Protein AF-A0A947FPE0-F1 (afdb_monomer_lite)

Secondary structure (DSSP, 8-state):
--HHHHHHTSTTHHHHHHHHHHHHHHHHHHHHHHHHHHHH-GGGHHHHHHHHHHHHHHHHHHHHT---HHHHHHHHHHHHHHHIIIIIIHHHHHHHHHTTPPPEE-TTSSEEE-HHHHHHHTTHHHHHHHHHHHHH-TT---HHHHHHHHHTT---SPPPTT----HHHHHHHHHHHHHHHHHHHHHHHH-TTTT-TT-HHHHHHHHHHHHHHHHHHHHHH-

Structure (mmCIF, N/CA/C/O backbone):
data_AF-A0A947FPE0-F1
#
_entry.id   AF-A0A947FPE0-F1
#
loop_
_atom_site.group_PDB
_atom_site.id
_atom_site.type_symbol
_atom_site.label_atom_id
_atom_site.label_alt_id
_atom_site.label_comp_id
_atom_site.label_asym_id
_atom_site.label_entity_id
_atom_site.label_seq_id
_atom_site.pdbx_PDB_ins_code
_atom_site.Cartn_x
_atom_site.Cartn_y
_atom_site.Cartn_z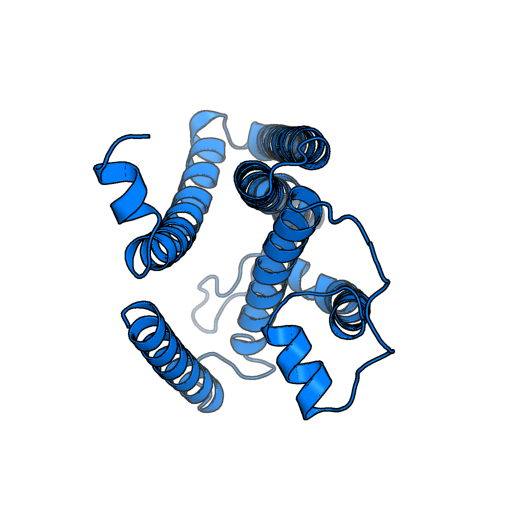
_atom_site.occupancy
_atom_site.B_iso_or_equiv
_atom_site.auth_seq_id
_atom_site.auth_comp_id
_atom_site.auth_asym_id
_atom_site.auth_atom_id
_atom_site.pdbx_PDB_model_num
ATOM 1 N N . MET A 1 1 ? -23.480 21.137 11.616 1.00 56.66 1 MET A N 1
ATOM 2 C CA . MET A 1 1 ? -23.167 20.278 10.450 1.00 56.66 1 MET A CA 1
ATOM 3 C C . MET A 1 1 ? -24.312 20.396 9.447 1.00 56.66 1 MET A C 1
ATOM 5 O O . MET A 1 1 ? -25.440 20.098 9.825 1.00 56.66 1 MET A O 1
ATOM 9 N N . SER A 1 2 ? -24.051 20.929 8.247 1.00 73.94 2 SER A N 1
ATOM 10 C CA . SER A 1 2 ? -25.058 21.188 7.196 1.00 73.94 2 SER A CA 1
ATOM 11 C C . SER A 1 2 ? -25.845 19.918 6.824 1.00 73.94 2 SER A C 1
ATOM 13 O O . SER A 1 2 ? -25.291 18.819 6.878 1.00 73.94 2 SER A O 1
ATOM 15 N N . SER A 1 3 ? -27.123 20.062 6.442 1.00 77.19 3 SER A N 1
ATOM 16 C CA . SER A 1 3 ? -28.005 18.966 5.987 1.00 77.19 3 SER A CA 1
ATOM 17 C C . SER A 1 3 ? -27.342 18.089 4.910 1.00 77.19 3 SER A C 1
ATOM 19 O O . SER A 1 3 ? -27.428 16.865 4.952 1.00 77.19 3 SER A O 1
ATOM 21 N N . ILE A 1 4 ? -26.555 18.713 4.030 1.00 75.06 4 ILE A N 1
ATOM 22 C CA . ILE A 1 4 ? -25.818 18.060 2.939 1.00 75.06 4 ILE A CA 1
ATOM 23 C C . ILE A 1 4 ? -24.760 17.084 3.473 1.00 75.06 4 ILE A C 1
ATOM 25 O O . ILE A 1 4 ? -24.650 15.959 2.992 1.00 75.06 4 ILE A O 1
ATOM 29 N N . VAL A 1 5 ? -24.020 17.474 4.516 1.00 75.62 5 VAL A N 1
ATOM 30 C CA . VAL A 1 5 ? -22.964 16.638 5.114 1.00 75.62 5 VAL A CA 1
ATOM 31 C C . VAL A 1 5 ? -23.561 15.384 5.754 1.00 75.62 5 VAL A C 1
ATOM 33 O O . VAL A 1 5 ? -22.979 14.308 5.667 1.00 75.62 5 VAL A O 1
ATOM 36 N N . LYS A 1 6 ? -24.754 15.490 6.356 1.00 76.81 6 LYS A N 1
ATOM 37 C CA . LYS A 1 6 ? -25.451 14.326 6.927 1.00 76.81 6 LYS A CA 1
ATOM 38 C C . LYS A 1 6 ? -25.923 13.343 5.856 1.00 76.81 6 LYS A C 1
ATOM 40 O O . LYS A 1 6 ? -25.920 12.146 6.121 1.00 76.81 6 LYS A O 1
ATOM 45 N N . THR A 1 7 ? -26.325 13.829 4.684 1.00 75.62 7 THR A N 1
ATOM 46 C CA . THR A 1 7 ? -26.727 12.973 3.558 1.00 75.62 7 THR A CA 1
ATOM 47 C C . THR A 1 7 ? -25.521 12.274 2.934 1.00 75.62 7 THR A C 1
ATOM 49 O O . THR A 1 7 ? -25.571 11.068 2.716 1.00 75.62 7 THR A O 1
ATOM 52 N N . LEU A 1 8 ? -24.412 12.993 2.729 1.00 76.81 8 LEU A N 1
ATOM 53 C CA . LEU A 1 8 ? -23.173 12.426 2.177 1.00 76.81 8 LEU A CA 1
ATOM 54 C C . LEU A 1 8 ? -22.497 11.416 3.118 1.00 76.81 8 LEU A C 1
ATOM 56 O O . LEU A 1 8 ? -21.861 10.475 2.657 1.00 76.81 8 LEU A O 1
ATOM 60 N N . ALA A 1 9 ? -22.658 11.578 4.433 1.00 74.81 9 ALA A N 1
ATOM 61 C CA . ALA A 1 9 ? -22.110 10.659 5.431 1.00 74.81 9 ALA A CA 1
ATOM 62 C C . ALA A 1 9 ? -22.916 9.353 5.598 1.00 74.81 9 ALA A C 1
ATOM 64 O O . ALA A 1 9 ? -22.546 8.512 6.417 1.00 74.81 9 ALA A O 1
ATOM 65 N N . ARG A 1 10 ? -24.026 9.173 4.869 1.00 76.75 10 ARG A N 1
ATOM 66 C CA . ARG A 1 10 ? -24.857 7.961 4.930 1.00 76.75 10 ARG A CA 1
ATOM 67 C C . ARG A 1 10 ? -24.595 7.040 3.733 1.00 76.75 10 ARG A C 1
ATOM 69 O O . ARG A 1 10 ? -24.206 7.519 2.666 1.00 76.75 10 ARG A O 1
ATOM 76 N N . PRO A 1 11 ? -24.828 5.723 3.880 1.00 74.69 11 PRO A N 1
ATOM 77 C CA . PRO A 1 11 ? -24.907 4.825 2.735 1.00 74.69 11 PRO A CA 1
ATOM 78 C C . PRO A 1 11 ? -25.961 5.325 1.729 1.00 74.69 11 PRO A C 1
ATOM 80 O O . PRO A 1 11 ? -26.995 5.846 2.159 1.00 74.69 11 PRO A O 1
ATOM 83 N N . PRO A 1 12 ? -25.710 5.211 0.413 1.00 78.69 12 PRO A N 1
ATOM 84 C CA . PRO A 1 12 ? -24.540 4.579 -0.211 1.00 78.69 12 PRO A CA 1
ATOM 85 C C . PRO A 1 12 ? -23.355 5.537 -0.457 1.00 78.69 12 PRO A C 1
ATOM 87 O O . PRO A 1 12 ? -22.263 5.094 -0.814 1.00 78.69 12 PRO A O 1
ATOM 90 N N . PHE A 1 13 ? -23.540 6.848 -0.259 1.00 81.38 13 PHE A N 1
ATOM 91 C CA . PHE A 1 13 ? -22.591 7.888 -0.682 1.00 81.38 13 PHE A CA 1
ATOM 92 C C . PHE A 1 13 ? -21.214 7.763 -0.037 1.00 81.38 13 PHE A C 1
ATOM 94 O O . PHE A 1 13 ? -20.211 7.875 -0.735 1.00 81.38 13 PHE A O 1
ATOM 101 N N . ILE A 1 14 ? -21.151 7.473 1.265 1.00 79.56 14 ILE A N 1
ATOM 102 C CA . ILE A 1 14 ? -19.872 7.333 1.975 1.00 79.56 14 ILE A CA 1
ATOM 103 C C . ILE A 1 14 ? -19.025 6.170 1.429 1.00 79.56 14 ILE A C 1
ATOM 105 O O . ILE A 1 14 ? -17.806 6.278 1.324 1.00 79.56 14 ILE A O 1
ATOM 109 N N . GLY A 1 15 ? -19.678 5.076 1.028 1.00 79.00 15 GLY A N 1
ATOM 110 C CA . GLY A 1 15 ? -19.023 3.910 0.445 1.00 79.00 15 GLY A CA 1
ATOM 111 C C . GLY A 1 15 ? -18.550 4.166 -0.982 1.00 79.00 15 GLY A C 1
ATOM 112 O O . GLY A 1 15 ? -17.404 3.870 -1.317 1.00 79.00 15 GLY A O 1
ATOM 113 N N . LEU A 1 16 ? -19.416 4.754 -1.812 1.00 83.19 16 LEU A N 1
ATOM 114 C CA . LEU A 1 16 ? -19.068 5.142 -3.182 1.00 83.19 16 LEU A CA 1
ATOM 115 C C . LEU A 1 16 ? -17.933 6.170 -3.212 1.00 83.19 16 LEU A C 1
ATOM 117 O O . LEU A 1 16 ? -17.063 6.100 -4.075 1.00 83.19 16 LEU A O 1
ATOM 121 N N . PHE A 1 17 ? -17.915 7.096 -2.254 1.00 84.06 17 PHE A N 1
ATOM 122 C CA . PHE A 1 17 ? -16.849 8.078 -2.106 1.00 84.06 17 PHE A CA 1
ATOM 123 C C . PHE A 1 17 ? -15.505 7.419 -1.784 1.00 84.06 17 PHE A C 1
ATOM 125 O O . PHE A 1 17 ? -14.510 7.725 -2.437 1.00 84.06 17 PHE A O 1
ATOM 132 N N . ALA A 1 18 ? -15.478 6.476 -0.835 1.00 81.25 18 ALA A N 1
ATOM 133 C CA . ALA A 1 18 ? -14.270 5.714 -0.524 1.00 81.25 18 ALA A CA 1
ATOM 134 C C . ALA A 1 18 ? -13.776 4.909 -1.739 1.00 81.25 18 ALA A C 1
ATOM 136 O O . ALA A 1 18 ? -12.591 4.956 -2.060 1.00 81.25 18 ALA A O 1
ATOM 137 N N . PHE A 1 19 ? -14.687 4.237 -2.454 1.00 83.12 19 PHE A N 1
ATOM 138 C CA . PHE A 1 19 ? -14.368 3.520 -3.692 1.00 83.12 19 PHE A CA 1
ATOM 139 C C . PHE A 1 19 ? -13.740 4.453 -4.734 1.00 83.12 19 PHE A C 1
ATOM 141 O O . PHE A 1 19 ? -12.652 4.178 -5.230 1.00 83.12 19 PHE A O 1
ATOM 148 N N . PHE A 1 20 ? -14.380 5.589 -5.018 1.00 86.25 20 PHE A N 1
ATOM 149 C CA . PHE A 1 20 ? -13.885 6.559 -5.993 1.00 86.25 20 PHE A CA 1
ATOM 150 C C . PHE A 1 20 ? -12.512 7.126 -5.613 1.00 86.25 20 PHE A C 1
ATOM 152 O O . PHE A 1 20 ? -11.649 7.277 -6.475 1.00 86.25 20 PHE A O 1
ATOM 159 N N . ILE A 1 21 ? -12.285 7.400 -4.326 1.00 86.50 21 ILE A N 1
ATOM 160 C CA . ILE A 1 21 ? -10.999 7.910 -3.846 1.00 86.50 21 ILE A CA 1
ATOM 161 C C . ILE A 1 21 ? -9.865 6.925 -4.085 1.00 86.50 21 ILE A C 1
ATOM 163 O O . ILE A 1 21 ? -8.790 7.363 -4.477 1.00 86.50 21 ILE A O 1
ATOM 167 N N . VAL A 1 22 ? -10.085 5.622 -3.910 1.00 84.19 22 VAL A N 1
ATOM 168 C CA . VAL A 1 22 ? -9.040 4.623 -4.176 1.00 84.19 22 VAL A CA 1
ATOM 169 C C . VAL A 1 22 ? -8.609 4.661 -5.647 1.00 84.19 22 VAL A C 1
ATOM 171 O O . VAL A 1 22 ? -7.413 4.744 -5.923 1.00 84.19 22 VAL A O 1
ATOM 174 N N . PHE A 1 23 ? -9.557 4.705 -6.590 1.00 84.12 23 PHE A N 1
ATOM 175 C CA . PHE A 1 23 ? -9.236 4.835 -8.021 1.00 84.12 23 PHE A CA 1
ATOM 176 C C . PHE A 1 23 ? -8.535 6.154 -8.345 1.00 84.12 23 PHE A C 1
ATOM 178 O O . PHE A 1 23 ? -7.569 6.178 -9.110 1.00 84.12 23 PHE A O 1
ATOM 185 N N . LEU A 1 24 ? -9.004 7.253 -7.752 1.00 87.00 24 LEU A N 1
ATOM 186 C CA . LEU A 1 24 ? -8.416 8.570 -7.958 1.00 87.00 24 LEU A CA 1
ATOM 187 C C . LEU A 1 24 ? -6.977 8.620 -7.435 1.00 87.00 24 LEU A C 1
ATOM 189 O O . LEU A 1 24 ? -6.099 9.113 -8.132 1.00 87.00 24 LEU A O 1
ATOM 193 N N . VAL A 1 25 ? -6.712 8.066 -6.253 1.00 85.50 25 VAL A N 1
ATOM 194 C CA . VAL A 1 25 ? -5.366 8.010 -5.668 1.00 85.50 25 VAL A CA 1
ATOM 195 C C . VAL A 1 25 ? -4.432 7.136 -6.499 1.00 85.50 25 VAL A C 1
ATOM 197 O O . VAL A 1 25 ? -3.284 7.520 -6.698 1.00 85.50 25 VAL A O 1
ATOM 200 N N . GLN A 1 26 ? -4.915 6.024 -7.056 1.00 82.12 26 GLN A N 1
ATOM 201 C CA . GLN A 1 26 ? -4.114 5.191 -7.956 1.00 82.12 26 GLN A CA 1
ATOM 202 C C . GLN A 1 26 ? -3.702 5.954 -9.230 1.00 82.12 26 GLN A C 1
ATOM 204 O O . GLN A 1 26 ? -2.535 5.927 -9.618 1.00 82.12 26 GLN A O 1
ATOM 209 N N . ALA A 1 27 ? -4.625 6.701 -9.847 1.00 80.19 27 ALA A N 1
ATOM 210 C CA . ALA A 1 27 ? -4.307 7.553 -10.998 1.00 80.19 27 ALA A CA 1
ATOM 211 C C . ALA A 1 27 ? -3.367 8.719 -10.625 1.00 80.19 27 ALA A C 1
ATOM 213 O O . ALA A 1 27 ? -2.450 9.070 -11.377 1.00 80.19 27 ALA A O 1
ATOM 214 N N . LEU A 1 28 ? -3.565 9.307 -9.441 1.00 81.00 28 LEU A N 1
ATOM 215 C CA . LEU A 1 28 ? -2.683 10.346 -8.919 1.00 81.00 28 LEU A CA 1
ATOM 216 C C . LEU A 1 28 ? -1.275 9.818 -8.639 1.00 81.00 28 LEU A C 1
ATOM 218 O O . LEU A 1 28 ? -0.332 10.555 -8.897 1.00 81.00 28 LEU A O 1
ATOM 222 N N . GLY A 1 29 ? -1.107 8.574 -8.182 1.00 74.31 29 GLY A N 1
ATOM 223 C CA . GLY A 1 29 ? 0.208 7.976 -7.923 1.00 74.31 29 GLY A CA 1
ATOM 224 C C . GLY A 1 29 ? 1.126 8.038 -9.146 1.00 74.31 29 GLY A C 1
ATOM 225 O O . GLY A 1 29 ? 2.224 8.587 -9.071 1.00 74.31 29 GLY A O 1
ATOM 226 N N . HIS A 1 30 ? 0.632 7.607 -10.311 1.00 73.31 30 HIS A N 1
ATOM 227 C CA . HIS A 1 30 ? 1.372 7.732 -11.574 1.00 73.31 30 HIS A CA 1
ATOM 228 C C . HIS A 1 30 ? 1.652 9.189 -11.956 1.00 73.31 30 HIS A C 1
ATOM 230 O O . HIS A 1 30 ? 2.737 9.514 -12.433 1.00 73.31 30 HIS A O 1
ATOM 236 N N . THR A 1 31 ? 0.685 10.079 -11.726 1.00 78.50 31 THR A N 1
ATOM 237 C CA . THR A 1 31 ? 0.847 11.508 -12.024 1.00 78.50 31 THR A CA 1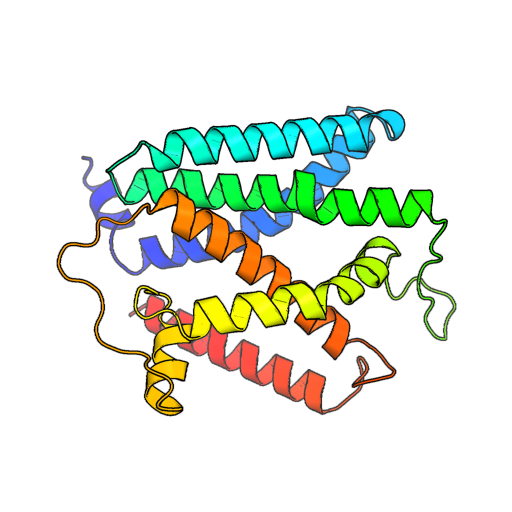
ATOM 238 C C . THR A 1 31 ? 1.926 12.143 -11.146 1.00 78.50 31 THR A C 1
ATOM 240 O O . THR A 1 31 ? 2.727 12.935 -11.636 1.00 78.50 31 THR A O 1
ATOM 243 N N . VAL A 1 32 ? 1.977 11.778 -9.862 1.00 74.31 32 VAL A N 1
ATOM 244 C CA . VAL A 1 32 ? 2.994 12.237 -8.909 1.00 74.31 32 VAL A CA 1
ATOM 245 C C . VAL A 1 32 ? 4.377 11.754 -9.332 1.00 74.31 32 VAL A C 1
ATOM 247 O O . VAL A 1 32 ? 5.300 12.562 -9.326 1.00 74.31 32 VAL A O 1
ATOM 250 N N . MET A 1 33 ? 4.518 10.504 -9.787 1.00 72.44 33 MET A N 1
ATOM 251 C CA . MET A 1 33 ? 5.799 10.011 -10.310 1.00 72.44 33 MET A CA 1
ATOM 252 C C . MET A 1 33 ? 6.271 10.809 -11.530 1.00 72.44 33 MET A C 1
ATOM 254 O O . MET A 1 33 ? 7.394 11.308 -11.539 1.00 72.44 33 MET A O 1
ATOM 258 N N . ILE A 1 34 ? 5.390 11.038 -12.510 1.00 74.19 34 ILE A N 1
ATOM 259 C CA . ILE A 1 34 ? 5.726 11.841 -13.699 1.00 74.19 34 ILE A CA 1
ATOM 260 C C . ILE A 1 34 ? 6.096 13.278 -13.307 1.00 74.19 34 ILE A C 1
ATOM 262 O O . ILE A 1 34 ? 7.008 13.871 -13.886 1.00 74.19 34 ILE A O 1
ATOM 266 N N . LEU A 1 35 ? 5.389 13.860 -12.335 1.00 76.94 35 LEU A N 1
ATOM 267 C CA . LEU A 1 35 ? 5.680 15.203 -11.840 1.00 76.94 35 LEU A CA 1
ATOM 268 C C . LEU A 1 35 ? 7.034 15.257 -11.123 1.00 76.94 35 LEU A C 1
ATOM 270 O O . LEU A 1 35 ? 7.740 16.253 -11.252 1.00 76.94 35 LEU A O 1
ATOM 274 N N . MET A 1 36 ? 7.411 14.203 -10.398 1.00 71.31 36 MET A N 1
ATOM 275 C CA . MET A 1 36 ? 8.721 14.103 -9.756 1.00 71.31 36 MET A CA 1
ATOM 276 C C . MET A 1 36 ? 9.844 14.039 -10.794 1.00 71.31 36 MET A C 1
ATOM 278 O O . MET A 1 36 ? 10.775 14.839 -10.725 1.00 71.31 36 MET A O 1
ATOM 282 N N . GLU A 1 37 ? 9.715 13.160 -11.789 1.00 70.12 37 GLU A N 1
ATOM 283 C CA . GLU A 1 37 ? 10.706 12.979 -12.859 1.00 70.12 37 GLU A CA 1
ATOM 284 C C . GLU A 1 37 ? 10.865 14.237 -13.723 1.00 70.12 37 GLU A C 1
ATOM 286 O O . GLU A 1 37 ? 11.979 14.713 -13.941 1.00 70.12 37 GLU A O 1
ATOM 291 N N . LYS A 1 38 ? 9.753 14.824 -14.186 1.00 72.94 38 LYS A N 1
ATOM 292 C CA . LYS A 1 38 ? 9.783 15.977 -15.106 1.00 72.94 38 LYS A CA 1
ATOM 293 C C . LYS A 1 38 ? 9.916 17.326 -14.410 1.00 72.94 38 LYS A C 1
ATOM 295 O O . LYS A 1 38 ? 10.419 18.268 -15.014 1.00 72.94 38 LYS A O 1
ATOM 300 N N . GLY A 1 39 ? 9.399 17.449 -13.190 1.00 70.31 39 GLY A N 1
ATOM 301 C CA . GLY A 1 39 ? 9.349 18.715 -12.461 1.00 70.31 39 GLY A CA 1
ATOM 302 C C . GLY A 1 39 ? 10.640 19.022 -11.713 1.00 70.31 39 GLY A C 1
ATOM 303 O O . GLY A 1 39 ? 11.096 20.162 -11.745 1.00 70.31 39 GLY A O 1
ATOM 304 N N . PHE A 1 40 ? 11.233 18.016 -11.065 1.00 67.00 40 PHE A N 1
ATOM 305 C CA . PHE A 1 40 ? 12.467 18.186 -10.294 1.00 67.00 40 PHE A CA 1
ATOM 306 C C . PHE A 1 40 ? 13.709 17.690 -11.041 1.00 67.00 40 PHE A C 1
ATOM 308 O O . PHE A 1 40 ? 14.804 18.109 -10.691 1.00 67.00 40 PHE A O 1
ATOM 315 N N . GLY A 1 41 ? 13.545 16.883 -12.095 1.00 67.31 41 GLY A N 1
ATOM 316 C CA . GLY A 1 41 ? 14.631 16.294 -12.877 1.00 67.31 41 GLY A CA 1
ATOM 317 C C . GLY A 1 41 ? 14.990 14.888 -12.395 1.00 67.31 41 GLY A C 1
ATOM 318 O O . GLY A 1 41 ? 14.865 14.578 -11.209 1.00 67.31 41 GLY A O 1
ATOM 319 N N . GLU A 1 42 ? 15.458 14.040 -13.314 1.00 69.75 42 GLU A N 1
ATOM 320 C CA . GLU A 1 42 ? 15.761 12.621 -13.052 1.00 69.75 42 GLU A CA 1
ATOM 321 C C . GLU A 1 42 ? 16.759 12.422 -11.895 1.00 69.75 42 GLU A C 1
ATOM 323 O O . GLU A 1 42 ? 16.618 11.499 -11.096 1.00 69.75 42 GLU A O 1
ATOM 328 N N . GLU A 1 43 ? 17.702 13.352 -11.718 1.00 73.31 43 GLU A N 1
ATOM 329 C CA . GLU A 1 43 ? 18.690 13.342 -10.628 1.00 73.31 43 GLU A CA 1
ATOM 330 C C . GLU A 1 43 ? 18.056 13.482 -9.225 1.00 73.31 43 GLU A C 1
ATOM 332 O O . GLU A 1 43 ? 18.590 13.003 -8.219 1.00 73.31 43 GLU A O 1
ATOM 337 N N . TYR A 1 44 ? 16.877 14.100 -9.133 1.00 79.38 44 TYR A N 1
ATOM 338 C CA . TYR A 1 44 ? 16.207 14.397 -7.864 1.00 79.38 44 TYR A CA 1
ATOM 339 C C . TYR A 1 44 ? 15.060 13.445 -7.534 1.00 79.38 44 TYR A C 1
ATOM 341 O O . TYR A 1 44 ? 14.382 13.636 -6.518 1.00 79.38 44 TYR A O 1
ATOM 349 N N . VAL A 1 45 ? 14.850 12.396 -8.328 1.00 83.00 45 VAL A N 1
ATOM 350 C CA . VAL A 1 45 ? 13.760 11.435 -8.113 1.00 83.00 45 VAL A CA 1
ATOM 351 C C . VAL A 1 45 ? 13.881 10.759 -6.742 1.00 83.00 45 VAL A C 1
ATOM 353 O O . VAL A 1 45 ? 12.919 10.761 -5.974 1.00 83.00 45 VAL A O 1
ATOM 356 N N . PHE A 1 46 ? 15.077 10.304 -6.349 1.00 86.81 46 PHE A N 1
ATOM 357 C CA .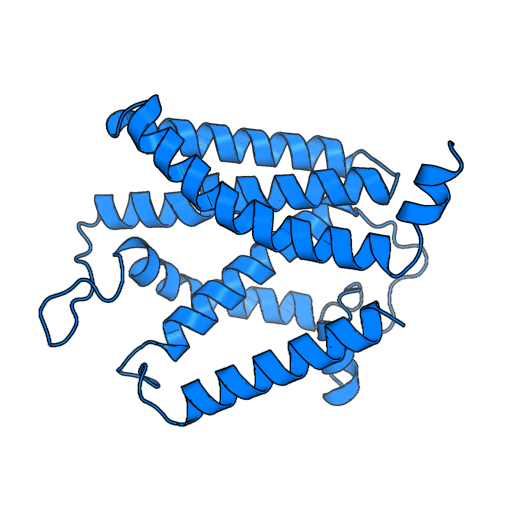 PHE A 1 46 ? 15.299 9.681 -5.033 1.00 86.81 46 PHE A CA 1
ATOM 358 C C . PHE A 1 46 ? 15.219 10.668 -3.860 1.00 86.81 46 PHE A C 1
ATOM 360 O O . PHE A 1 46 ? 14.737 10.319 -2.779 1.00 86.81 46 PHE A O 1
ATOM 367 N N . HIS A 1 47 ? 15.632 11.922 -4.069 1.00 89.06 47 HIS A N 1
ATOM 368 C CA . HIS A 1 47 ? 15.475 12.988 -3.075 1.00 89.06 47 HIS A CA 1
ATOM 369 C C . HIS A 1 47 ? 13.991 13.287 -2.831 1.00 89.06 47 HIS A C 1
ATOM 371 O O . HIS A 1 47 ? 13.537 13.351 -1.686 1.00 89.06 47 HIS A O 1
ATOM 377 N N . SER A 1 48 ? 13.222 13.392 -3.915 1.00 88.19 48 SER A N 1
ATOM 378 C CA . SER A 1 48 ? 11.777 13.611 -3.882 1.00 88.19 48 SER A CA 1
ATOM 379 C C . SER A 1 48 ? 11.054 12.427 -3.231 1.00 88.19 48 SER A C 1
ATOM 381 O O . SER A 1 48 ? 10.174 12.628 -2.395 1.00 88.19 48 SER A O 1
ATOM 383 N N . ALA A 1 49 ? 11.465 11.193 -3.538 1.00 90.25 49 ALA A N 1
ATOM 384 C CA . ALA A 1 49 ? 10.923 9.976 -2.937 1.00 90.25 49 ALA A CA 1
ATOM 385 C C . ALA A 1 49 ? 11.187 9.912 -1.423 1.00 90.25 49 ALA A C 1
ATOM 387 O O . ALA A 1 49 ? 10.284 9.632 -0.629 1.00 90.25 49 ALA A O 1
ATOM 388 N N . THR A 1 50 ? 12.403 10.280 -1.008 1.00 91.81 50 THR A N 1
ATOM 389 C CA . THR A 1 50 ? 12.779 10.376 0.408 1.00 91.81 50 THR A CA 1
ATOM 390 C C . THR A 1 50 ? 11.918 11.405 1.139 1.00 91.81 50 THR A C 1
ATOM 392 O O . THR A 1 50 ? 11.366 11.097 2.199 1.00 91.81 50 THR A O 1
ATOM 395 N N . ALA A 1 51 ? 11.755 12.602 0.566 1.00 93.00 51 ALA A N 1
ATOM 396 C CA . ALA A 1 51 ? 10.914 13.659 1.126 1.00 93.00 51 ALA A CA 1
ATOM 397 C C . ALA A 1 51 ? 9.438 13.236 1.217 1.00 93.00 51 ALA A C 1
ATOM 399 O O . ALA A 1 51 ? 8.780 13.494 2.227 1.00 93.00 51 ALA A O 1
ATOM 400 N N . MET A 1 52 ? 8.932 12.534 0.203 1.00 91.88 52 MET A N 1
ATOM 401 C CA . MET A 1 52 ? 7.572 12.003 0.178 1.00 91.88 52 MET A CA 1
ATOM 402 C C . MET A 1 52 ? 7.336 10.972 1.288 1.00 91.88 52 MET A C 1
ATOM 404 O O . MET A 1 52 ? 6.342 11.063 2.009 1.00 91.88 52 MET A O 1
ATOM 408 N N . GLY A 1 53 ? 8.261 10.033 1.496 1.00 95.12 53 GLY A N 1
ATOM 409 C CA . GLY A 1 53 ? 8.137 9.080 2.598 1.00 95.12 53 GLY A CA 1
ATOM 410 C C . GLY A 1 53 ? 8.283 9.737 3.976 1.00 95.12 53 GLY A C 1
ATOM 411 O O . GLY A 1 53 ? 7.533 9.395 4.890 1.00 95.12 53 GLY A O 1
ATOM 412 N N . LEU A 1 54 ? 9.141 10.757 4.123 1.00 97.38 54 LEU A N 1
ATOM 413 C CA . LEU A 1 54 ? 9.211 11.570 5.349 1.00 97.38 54 LEU A CA 1
ATOM 414 C C . LEU A 1 54 ? 7.887 12.292 5.629 1.00 97.38 54 LEU A C 1
ATOM 416 O O . LEU A 1 54 ? 7.427 12.321 6.772 1.00 97.38 54 LEU A O 1
ATOM 420 N N . PHE A 1 55 ? 7.248 12.833 4.592 1.00 96.31 55 PHE A N 1
ATOM 421 C CA . PHE A 1 55 ? 5.920 13.426 4.705 1.00 96.31 55 PHE A CA 1
ATOM 422 C C . PHE A 1 55 ? 4.874 12.383 5.125 1.00 96.31 55 PHE A C 1
ATOM 424 O O . PHE A 1 55 ? 4.090 12.636 6.040 1.00 96.31 55 PHE A O 1
ATOM 431 N N . GLY A 1 56 ? 4.916 11.179 4.549 1.00 97.19 56 GLY A N 1
ATOM 432 C CA . GLY A 1 56 ? 4.084 10.051 4.974 1.00 97.19 56 GLY A CA 1
ATOM 433 C C . GLY A 1 56 ? 4.291 9.671 6.446 1.00 97.19 56 GLY A C 1
ATOM 434 O O . GLY A 1 56 ? 3.320 9.526 7.190 1.00 97.19 56 GLY A O 1
ATOM 435 N N . ALA A 1 57 ? 5.543 9.590 6.905 1.00 97.88 57 ALA A N 1
ATOM 436 C CA . ALA A 1 57 ? 5.881 9.322 8.305 1.00 97.88 57 ALA A CA 1
ATOM 437 C C . ALA A 1 57 ? 5.371 10.426 9.248 1.00 97.88 57 ALA A C 1
ATOM 439 O O . ALA A 1 57 ? 4.870 10.141 10.340 1.00 97.88 57 ALA A O 1
ATOM 440 N N . TRP A 1 58 ? 5.446 11.687 8.820 1.00 98.19 58 TRP A N 1
ATOM 441 C CA . TRP A 1 58 ? 4.908 12.823 9.565 1.00 98.19 58 TRP A CA 1
ATOM 442 C C . TRP A 1 58 ? 3.378 12.770 9.683 1.00 98.19 58 TRP A C 1
ATOM 444 O O . TRP A 1 58 ? 2.844 12.928 10.787 1.00 98.19 58 TRP A O 1
ATOM 454 N N . LEU A 1 59 ? 2.667 12.469 8.590 1.00 97.94 59 LEU A N 1
ATOM 455 C CA . LEU A 1 59 ? 1.215 12.258 8.619 1.00 97.94 59 LEU A CA 1
ATOM 456 C C . LEU A 1 59 ? 0.835 11.099 9.542 1.00 97.94 59 LEU A C 1
ATOM 458 O O . LEU A 1 59 ? -0.112 11.231 10.320 1.00 97.94 59 LEU A O 1
ATOM 462 N N . LEU A 1 60 ? 1.592 9.997 9.500 1.00 97.94 60 LEU A N 1
ATOM 463 C CA . LEU A 1 60 ? 1.377 8.855 10.384 1.00 97.94 60 LEU A CA 1
ATOM 464 C C . LEU A 1 60 ? 1.505 9.277 11.844 1.00 97.94 60 LEU A C 1
ATOM 466 O O . LEU A 1 60 ? 0.613 9.006 12.641 1.00 97.94 60 LEU A O 1
ATOM 470 N N . PHE A 1 61 ? 2.576 9.986 12.191 1.00 97.81 61 PHE A N 1
ATOM 471 C CA . PHE A 1 61 ? 2.816 10.452 13.553 1.00 97.81 61 PHE A CA 1
ATOM 472 C C . PHE A 1 61 ? 1.686 11.345 14.081 1.00 97.81 61 PHE A C 1
ATOM 474 O O . PHE A 1 61 ? 1.236 11.167 15.214 1.00 97.81 61 PHE A O 1
ATOM 481 N N . ILE A 1 62 ? 1.196 12.284 13.266 1.00 97.62 62 ILE A N 1
ATOM 482 C CA . ILE A 1 62 ? 0.061 13.139 13.642 1.00 97.62 62 ILE A CA 1
ATOM 483 C C . ILE A 1 62 ? -1.221 12.312 13.759 1.00 97.62 62 ILE A C 1
ATOM 485 O O . ILE A 1 62 ? -1.958 12.456 14.735 1.00 97.62 62 ILE A O 1
ATOM 489 N N . GLY A 1 63 ? -1.478 11.421 12.800 1.00 96.75 63 GLY A N 1
ATOM 490 C CA . GLY A 1 63 ? -2.650 10.550 12.808 1.00 96.75 63 GLY A CA 1
ATOM 491 C C . GLY A 1 63 ? -2.681 9.636 14.025 1.00 96.75 63 GLY A C 1
ATOM 492 O O . GLY A 1 63 ? -3.729 9.465 14.640 1.00 96.75 63 GLY A O 1
ATOM 493 N N . MET A 1 64 ? -1.524 9.110 14.425 1.00 96.31 64 MET A N 1
ATOM 494 C CA . MET A 1 64 ? -1.388 8.232 15.582 1.00 96.31 64 MET A CA 1
ATOM 495 C C . MET A 1 64 ? -1.675 8.931 16.910 1.00 96.31 64 MET A C 1
ATOM 497 O O . MET A 1 64 ? -2.029 8.250 17.870 1.00 96.31 64 MET A O 1
ATOM 501 N N . LYS A 1 65 ? -1.527 10.257 16.972 1.00 95.75 65 LYS A N 1
ATOM 502 C CA . LYS A 1 65 ? -1.882 11.072 18.142 1.00 95.75 65 LYS A CA 1
ATOM 503 C C . LYS A 1 65 ? -3.358 11.465 18.177 1.00 95.75 65 LYS A C 1
ATOM 505 O O . LYS A 1 65 ? -3.797 12.063 19.154 1.00 95.75 65 LYS A O 1
ATOM 510 N N . ASN A 1 66 ? -4.112 11.189 17.116 1.00 93.25 66 ASN A N 1
ATOM 511 C CA . ASN A 1 66 ? -5.506 11.585 17.014 1.00 93.25 66 ASN A CA 1
ATOM 512 C C . ASN A 1 66 ? -6.421 10.454 17.493 1.00 93.25 66 ASN A C 1
ATOM 514 O O . ASN A 1 66 ? -6.444 9.369 16.916 1.00 93.25 66 ASN A O 1
ATOM 518 N N . GLU A 1 67 ? -7.206 10.725 18.532 1.00 90.19 67 GLU A N 1
ATOM 519 C CA . GLU A 1 67 ? -8.166 9.765 19.089 1.00 90.19 67 GLU A CA 1
ATOM 520 C C . GLU A 1 67 ? -9.440 9.639 18.236 1.00 90.19 67 GLU A C 1
ATOM 522 O O . GLU A 1 67 ? -10.175 8.657 18.342 1.00 90.19 67 GLU A O 1
ATOM 527 N N . ASN A 1 68 ? -9.708 10.619 17.365 1.00 92.31 68 ASN A N 1
ATOM 528 C CA . ASN A 1 68 ? -10.890 10.609 16.514 1.00 92.31 68 ASN A CA 1
ATOM 529 C C . ASN A 1 68 ? -10.698 9.657 15.327 1.00 92.31 68 ASN A C 1
ATOM 531 O O . ASN A 1 68 ? -9.820 9.863 14.488 1.00 92.31 68 ASN A O 1
ATOM 535 N N . GLU A 1 69 ? -11.593 8.676 15.203 1.00 90.69 69 GLU A N 1
ATOM 536 C CA . GLU A 1 69 ? -11.539 7.618 14.186 1.00 90.69 69 GLU A CA 1
ATOM 537 C C . GLU A 1 69 ? -11.443 8.153 12.749 1.00 90.69 69 GLU A C 1
ATOM 539 O O . GLU A 1 69 ? -10.546 7.765 12.004 1.00 90.69 69 GLU A O 1
ATOM 544 N N . VAL A 1 70 ? -12.323 9.080 12.358 1.00 90.56 70 VAL A N 1
ATOM 545 C CA . VAL A 1 70 ? -12.400 9.584 10.975 1.00 90.56 70 VAL A CA 1
ATOM 546 C C . VAL A 1 70 ? -11.117 10.302 10.524 1.00 90.56 70 VAL A C 1
ATOM 548 O O . VAL A 1 70 ? -10.534 9.882 9.523 1.00 90.56 70 VAL A O 1
ATOM 551 N N . PRO A 1 71 ? -10.631 11.364 11.199 1.00 92.88 71 PRO A N 1
ATOM 552 C CA . PRO A 1 71 ? -9.411 12.045 10.767 1.00 92.88 71 PRO A CA 1
ATOM 553 C C . PRO A 1 71 ? -8.161 11.170 10.922 1.00 92.88 71 PRO A C 1
ATOM 555 O O . PRO A 1 71 ? -7.266 11.262 10.086 1.00 92.88 71 PRO A O 1
ATOM 558 N N . ALA A 1 72 ? -8.098 10.296 11.934 1.00 95.19 72 ALA A N 1
ATOM 559 C CA . ALA A 1 72 ? -6.994 9.350 12.076 1.00 95.19 72 ALA A CA 1
ATOM 560 C C . ALA A 1 72 ? -6.947 8.357 10.903 1.00 95.19 72 ALA A C 1
ATOM 562 O O . ALA A 1 72 ? -5.874 8.106 10.364 1.00 95.19 72 ALA A O 1
ATOM 563 N N . THR A 1 73 ? -8.101 7.856 10.453 1.00 93.62 73 THR A N 1
ATOM 564 C CA . THR A 1 73 ? -8.205 6.975 9.276 1.00 93.62 73 THR A CA 1
ATOM 565 C C . THR A 1 73 ? -7.717 7.681 8.010 1.00 93.62 73 THR A C 1
ATOM 567 O O . THR A 1 73 ? -6.904 7.125 7.279 1.00 93.62 73 THR A O 1
ATOM 570 N N . TRP A 1 74 ? -8.128 8.934 7.778 1.00 94.44 74 TRP A N 1
ATOM 571 C CA . TRP A 1 74 ? -7.650 9.726 6.634 1.00 94.44 74 TRP A CA 1
ATOM 572 C C . TRP A 1 74 ? -6.139 9.952 6.656 1.00 94.44 74 TRP A C 1
ATOM 574 O O . TRP A 1 74 ? -5.468 9.737 5.647 1.00 94.44 74 TRP A O 1
ATOM 584 N N . LEU A 1 75 ? -5.599 10.358 7.808 1.00 96.81 75 LEU A N 1
ATOM 585 C CA . LEU A 1 75 ? -4.160 10.550 7.977 1.00 96.81 75 LEU A CA 1
ATOM 586 C C . LEU A 1 75 ? -3.401 9.237 7.776 1.00 96.81 75 LEU A C 1
ATOM 588 O O . LEU A 1 75 ? -2.373 9.237 7.108 1.00 96.81 75 LEU A O 1
ATOM 592 N N . GLY A 1 76 ? -3.932 8.122 8.283 1.00 96.88 76 GLY A N 1
ATOM 593 C CA . GLY A 1 76 ? -3.375 6.789 8.074 1.00 96.88 76 GLY A CA 1
ATOM 594 C C . GLY A 1 76 ? -3.366 6.365 6.605 1.00 96.88 76 GLY A C 1
ATOM 595 O O . GLY A 1 76 ? -2.340 5.914 6.112 1.00 96.88 76 GLY A O 1
ATOM 596 N N . PHE A 1 77 ? -4.469 6.558 5.881 1.00 95.38 77 PHE A N 1
ATOM 597 C CA . PHE A 1 77 ? -4.569 6.214 4.458 1.00 95.38 77 PHE A CA 1
ATOM 598 C C . PHE A 1 77 ? -3.539 6.968 3.600 1.00 95.38 77 PHE A C 1
ATOM 600 O O . PHE A 1 77 ? -2.789 6.354 2.835 1.00 95.38 77 PHE A O 1
ATOM 607 N N . PHE A 1 78 ? -3.437 8.291 3.768 1.00 95.25 78 PHE A N 1
ATOM 608 C CA . PHE A 1 78 ? -2.435 9.080 3.046 1.00 95.25 78 PHE A CA 1
ATOM 609 C C . PHE A 1 78 ? -1.013 8.767 3.510 1.00 95.25 78 PHE A C 1
ATOM 611 O O . PHE A 1 78 ? -0.119 8.657 2.675 1.00 95.25 78 PHE A O 1
ATOM 618 N N . ALA A 1 79 ? -0.797 8.555 4.810 1.00 97.38 79 ALA A N 1
ATOM 619 C CA . ALA A 1 79 ? 0.498 8.125 5.321 1.00 97.38 79 ALA A CA 1
ATOM 620 C C . ALA A 1 79 ? 0.957 6.810 4.680 1.00 97.38 79 ALA A C 1
ATOM 622 O O . ALA A 1 79 ? 2.077 6.742 4.186 1.00 97.38 79 ALA A O 1
ATOM 623 N N . GLY A 1 80 ? 0.089 5.794 4.634 1.00 96.25 80 GLY A N 1
ATOM 624 C CA . GLY A 1 80 ? 0.378 4.513 3.988 1.00 96.25 80 GLY A CA 1
ATOM 625 C C . GLY A 1 80 ? 0.692 4.671 2.501 1.00 96.25 80 GLY A C 1
ATOM 626 O O . GLY A 1 80 ? 1.671 4.106 2.024 1.00 96.25 80 GLY A O 1
ATOM 627 N N . THR A 1 81 ? -0.073 5.505 1.792 1.00 94.19 81 THR A N 1
ATOM 628 C CA . THR A 1 81 ? 0.144 5.797 0.363 1.00 94.19 81 THR A CA 1
ATOM 629 C C . THR A 1 81 ? 1.509 6.447 0.108 1.00 94.19 81 THR A C 1
ATOM 631 O O . THR A 1 81 ? 2.246 6.014 -0.777 1.00 94.19 81 THR A O 1
ATOM 634 N N . PHE A 1 82 ? 1.880 7.465 0.891 1.00 94.50 82 PHE A N 1
ATOM 635 C CA . PHE A 1 82 ? 3.158 8.165 0.729 1.00 94.50 82 PHE A CA 1
ATOM 636 C C . PHE A 1 82 ? 4.358 7.344 1.204 1.00 94.50 82 PHE A C 1
ATOM 638 O O . PHE A 1 82 ? 5.414 7.407 0.582 1.00 94.50 82 PHE A O 1
ATOM 645 N N . LEU A 1 83 ? 4.208 6.553 2.270 1.00 96.56 83 LEU A N 1
ATOM 646 C CA . LEU A 1 83 ? 5.242 5.618 2.718 1.00 96.56 83 LEU A CA 1
ATOM 647 C C . LEU A 1 83 ? 5.477 4.516 1.682 1.00 96.56 83 LEU A C 1
ATOM 649 O O . LEU A 1 83 ? 6.629 4.194 1.397 1.00 96.56 83 LEU A O 1
ATOM 653 N N . TRP A 1 84 ? 4.402 3.975 1.096 1.00 94.88 84 TRP A N 1
ATOM 654 C CA . TRP A 1 84 ? 4.499 3.008 0.007 1.00 94.88 84 TRP A CA 1
ATOM 655 C C . TRP A 1 84 ? 5.232 3.611 -1.186 1.00 94.88 84 TRP A C 1
ATOM 657 O O . TRP A 1 84 ? 6.318 3.157 -1.528 1.00 94.88 84 TRP A O 1
ATOM 667 N N . THR A 1 85 ? 4.661 4.668 -1.766 1.00 90.56 85 THR A N 1
ATOM 668 C CA . THR A 1 85 ? 5.185 5.266 -2.996 1.00 90.56 85 THR A CA 1
ATOM 669 C C . THR A 1 85 ? 6.606 5.771 -2.763 1.00 90.56 85 THR A C 1
ATOM 671 O O . THR A 1 85 ? 7.491 5.485 -3.547 1.00 90.56 85 THR A O 1
ATOM 674 N N . GLY A 1 86 ? 6.857 6.485 -1.660 1.00 91.44 86 GLY A N 1
ATOM 675 C CA . GLY A 1 86 ? 8.124 7.175 -1.416 1.00 91.44 86 GLY A CA 1
ATOM 676 C C . GLY A 1 86 ? 9.257 6.280 -0.931 1.00 91.44 86 GLY A C 1
ATOM 677 O O . GLY A 1 86 ? 10.377 6.415 -1.408 1.00 91.44 86 GLY A O 1
ATOM 678 N N . TRP A 1 87 ? 9.008 5.386 0.026 1.00 94.81 87 TRP A N 1
ATOM 679 C CA . TRP A 1 87 ? 10.076 4.557 0.593 1.00 94.81 87 TRP A CA 1
ATOM 680 C C . TRP A 1 87 ? 10.055 3.133 0.062 1.00 94.81 87 TRP A C 1
ATOM 682 O O . TRP A 1 87 ? 11.107 2.630 -0.311 1.00 94.81 87 TRP A O 1
ATOM 692 N N . VAL A 1 88 ? 8.896 2.474 0.007 1.00 94.75 88 VAL A N 1
ATOM 693 C CA . VAL A 1 88 ? 8.848 1.060 -0.398 1.00 94.75 88 VAL A CA 1
ATOM 694 C C . VAL A 1 88 ? 9.125 0.915 -1.894 1.00 94.75 88 VAL A C 1
ATOM 696 O O . VAL A 1 88 ? 10.100 0.271 -2.272 1.00 94.75 88 VAL A O 1
ATOM 699 N N . GLU A 1 89 ? 8.329 1.554 -2.745 1.00 91.88 89 GLU A N 1
ATOM 700 C CA . GLU A 1 89 ? 8.428 1.436 -4.203 1.00 91.88 89 GLU A CA 1
ATOM 701 C C . GLU A 1 89 ? 9.756 1.990 -4.734 1.00 91.88 89 GLU A C 1
ATOM 703 O O . GLU A 1 89 ? 10.510 1.262 -5.382 1.00 91.88 89 GLU A O 1
ATOM 708 N N . PHE A 1 90 ? 10.123 3.225 -4.372 1.00 91.00 90 PHE A N 1
ATOM 709 C CA . PHE A 1 90 ? 11.396 3.804 -4.819 1.00 91.00 90 PHE A CA 1
ATOM 710 C C . PHE A 1 90 ? 12.637 3.121 -4.235 1.00 91.00 90 PHE A C 1
ATOM 712 O O . PHE A 1 90 ? 13.703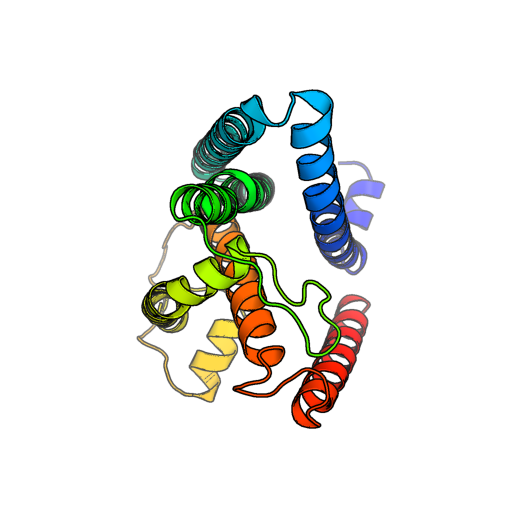 3.247 -4.835 1.00 91.00 90 PHE A O 1
ATOM 719 N N . SER A 1 91 ? 12.544 2.367 -3.130 1.00 93.00 91 SER A N 1
ATOM 720 C CA . SER A 1 91 ? 13.676 1.526 -2.714 1.00 93.00 91 SER A CA 1
ATOM 721 C C . SER A 1 91 ? 13.946 0.415 -3.729 1.00 93.00 91 SER A C 1
ATOM 723 O O . SER A 1 91 ? 15.102 0.190 -4.081 1.00 93.00 91 SER A O 1
ATOM 725 N N . PHE A 1 92 ? 12.903 -0.218 -4.276 1.00 94.56 92 PHE A N 1
ATOM 726 C CA . PHE A 1 92 ? 13.068 -1.212 -5.335 1.00 94.56 92 PHE A CA 1
ATOM 727 C C . PHE A 1 92 ? 13.611 -0.583 -6.618 1.00 94.56 92 PHE A C 1
ATOM 729 O O . PHE A 1 92 ? 14.502 -1.165 -7.229 1.00 94.56 92 PHE A O 1
ATOM 736 N N . VAL A 1 93 ? 13.160 0.623 -6.981 1.00 91.31 93 VAL A N 1
ATOM 737 C CA . VAL A 1 93 ? 13.725 1.383 -8.113 1.00 91.31 93 VAL A CA 1
ATOM 738 C C . VAL A 1 93 ? 15.210 1.682 -7.891 1.00 91.31 93 VAL A C 1
ATOM 740 O O . VAL A 1 93 ? 16.031 1.421 -8.767 1.00 91.31 93 VAL A O 1
ATOM 743 N N . ALA A 1 94 ? 15.576 2.176 -6.704 1.00 91.00 94 ALA A N 1
ATOM 744 C CA . ALA A 1 94 ? 16.954 2.528 -6.369 1.00 91.00 94 ALA A CA 1
ATOM 745 C C . ALA A 1 94 ? 17.888 1.319 -6.455 1.00 91.00 94 ALA A C 1
ATOM 747 O O . ALA A 1 94 ? 18.957 1.402 -7.056 1.00 91.00 94 ALA A O 1
ATOM 748 N N . TYR A 1 95 ? 17.482 0.188 -5.874 1.00 92.50 95 TYR A N 1
ATOM 749 C CA . TYR A 1 95 ? 18.295 -1.024 -5.891 1.00 92.50 95 TYR A CA 1
ATOM 750 C C . TYR A 1 95 ? 18.310 -1.707 -7.256 1.00 92.50 95 TYR A C 1
ATOM 752 O O . TYR A 1 95 ? 19.346 -2.251 -7.628 1.00 92.50 95 TYR A O 1
ATOM 760 N N . ALA A 1 96 ? 17.218 -1.657 -8.021 1.00 93.31 96 ALA A N 1
ATOM 761 C CA . ALA A 1 96 ? 17.218 -2.169 -9.385 1.00 93.31 96 ALA A CA 1
ATOM 762 C C . ALA A 1 96 ? 18.180 -1.379 -10.282 1.00 93.31 96 ALA A C 1
ATOM 764 O O . ALA A 1 96 ? 18.906 -1.990 -11.063 1.00 93.31 96 ALA A O 1
ATOM 765 N N . TRP A 1 97 ? 18.249 -0.053 -10.110 1.00 90.50 97 TRP A N 1
ATOM 766 C CA . TRP A 1 97 ? 19.233 0.780 -10.801 1.00 90.50 97 TRP A CA 1
ATOM 767 C C . TRP A 1 97 ? 20.659 0.513 -10.314 1.00 90.50 97 TRP A C 1
ATOM 769 O O . TRP A 1 97 ? 21.555 0.316 -11.122 1.00 90.50 97 TRP A O 1
ATOM 779 N N . HIS A 1 98 ? 20.873 0.443 -8.998 1.00 91.81 98 HIS A N 1
ATOM 780 C CA . HIS A 1 98 ? 22.202 0.215 -8.426 1.00 91.81 98 HIS A CA 1
ATOM 781 C C . HIS A 1 98 ? 22.810 -1.145 -8.802 1.00 91.81 98 HIS A C 1
ATOM 783 O O . HIS A 1 98 ? 24.029 -1.265 -8.896 1.00 91.81 98 HIS A O 1
ATOM 789 N N . LEU A 1 99 ? 21.970 -2.167 -8.969 1.00 94.69 99 LEU A N 1
ATOM 790 C CA . LEU A 1 99 ? 22.382 -3.525 -9.325 1.00 94.69 99 LEU A CA 1
ATOM 791 C C . LEU A 1 99 ? 22.313 -3.797 -10.837 1.00 94.69 99 LEU A C 1
ATOM 793 O O . LEU A 1 99 ? 22.505 -4.945 -11.234 1.00 94.69 99 LEU A O 1
ATOM 797 N N . ASP A 1 100 ? 22.014 -2.779 -11.653 1.00 93.38 100 ASP A N 1
ATOM 798 C CA . ASP A 1 100 ? 21.863 -2.882 -13.110 1.00 93.38 100 ASP A CA 1
ATOM 799 C C . ASP A 1 100 ? 20.945 -4.046 -13.536 1.00 93.38 100 ASP A C 1
ATOM 801 O O . ASP A 1 100 ? 21.249 -4.815 -14.453 1.00 93.38 100 ASP A O 1
ATOM 805 N N . ILE A 1 101 ? 19.811 -4.208 -12.842 1.00 93.38 101 ILE A N 1
ATOM 806 C CA . ILE A 1 101 ? 18.865 -5.294 -13.123 1.00 93.38 101 ILE A CA 1
ATOM 807 C C . ILE A 1 101 ? 18.209 -5.034 -14.489 1.00 93.38 101 ILE A C 1
ATOM 809 O O . ILE A 1 101 ? 17.553 -4.003 -14.661 1.00 93.38 101 ILE A O 1
ATOM 813 N N . PRO A 1 102 ? 18.336 -5.948 -15.467 1.00 91.69 102 PRO A N 1
ATOM 814 C CA . PRO A 1 102 ? 17.700 -5.767 -16.764 1.00 91.69 102 PRO A CA 1
ATOM 815 C C . PRO A 1 102 ? 16.175 -5.944 -16.657 1.00 91.69 102 PRO A C 1
ATOM 817 O O . PRO A 1 102 ? 15.703 -6.738 -15.836 1.00 91.69 102 PRO A O 1
ATOM 820 N N . PRO A 1 103 ? 15.381 -5.245 -17.490 1.00 91.62 103 PRO A N 1
ATOM 821 C CA . PRO A 1 103 ? 13.949 -5.503 -17.585 1.00 91.62 103 PRO A CA 1
ATOM 822 C C . PRO A 1 103 ? 13.686 -6.909 -18.132 1.00 91.62 103 PRO A C 1
ATOM 824 O O . PRO A 1 103 ? 14.489 -7.456 -18.892 1.00 91.62 103 PRO A O 1
ATOM 827 N N . LEU A 1 104 ? 12.525 -7.468 -17.796 1.00 87.31 104 LEU A N 1
ATOM 828 C CA . LEU A 1 104 ? 12.055 -8.69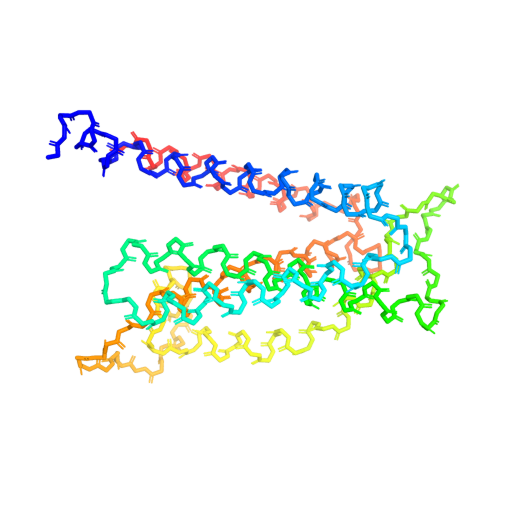4 -18.429 1.00 87.31 104 LEU A CA 1
ATOM 829 C C . LEU A 1 104 ? 11.444 -8.331 -19.780 1.00 87.31 104 LEU A C 1
ATOM 831 O O . LEU A 1 104 ? 10.548 -7.487 -19.842 1.00 87.31 104 LEU A O 1
ATOM 835 N N . LEU A 1 105 ? 11.939 -8.969 -20.836 1.00 87.94 105 LEU A N 1
ATOM 836 C CA . LEU A 1 105 ? 11.426 -8.819 -22.192 1.00 87.94 105 LEU A CA 1
ATOM 837 C C . LEU A 1 105 ? 10.458 -9.958 -22.513 1.00 87.94 105 LEU A C 1
ATOM 839 O O . LEU A 1 105 ? 10.678 -11.095 -22.091 1.00 87.94 105 LEU A O 1
ATOM 843 N N . ASP A 1 106 ? 9.404 -9.650 -23.257 1.00 82.81 106 ASP A N 1
ATOM 844 C CA . ASP A 1 106 ? 8.508 -10.658 -23.816 1.00 82.81 106 ASP A CA 1
ATOM 845 C C . ASP A 1 106 ? 9.137 -11.355 -25.046 1.00 82.81 106 ASP A C 1
ATOM 847 O O . ASP A 1 106 ? 10.269 -11.079 -25.459 1.00 82.81 106 ASP A O 1
ATOM 851 N N . ALA A 1 107 ? 8.386 -12.266 -25.672 1.00 80.69 107 ALA A N 1
ATOM 852 C CA . ALA A 1 107 ? 8.822 -12.947 -26.892 1.00 80.69 107 ALA A CA 1
ATOM 853 C C . ALA A 1 107 ? 8.967 -12.008 -28.110 1.00 80.69 107 ALA A C 1
ATOM 855 O O . ALA A 1 107 ? 9.590 -12.396 -29.102 1.00 80.69 107 ALA A O 1
ATOM 856 N N . SER A 1 108 ? 8.393 -10.801 -28.056 1.00 82.81 108 SER A N 1
ATOM 857 C CA . SER A 1 108 ? 8.448 -9.788 -29.114 1.00 82.81 108 SER A CA 1
ATOM 858 C C . SER A 1 108 ? 9.615 -8.799 -28.941 1.00 82.81 108 SER A C 1
ATOM 860 O O . SER A 1 108 ? 9.975 -8.098 -29.889 1.00 82.81 108 SER A O 1
ATOM 862 N N . GLY A 1 109 ? 10.266 -8.807 -27.772 1.00 82.00 109 GLY A N 1
ATOM 863 C CA . GLY A 1 109 ? 11.339 -7.889 -27.391 1.00 82.00 109 GLY A CA 1
ATOM 864 C C . GLY A 1 109 ? 10.850 -6.612 -26.697 1.00 82.00 109 GLY A C 1
ATOM 865 O O . GLY A 1 109 ? 11.664 -5.726 -26.432 1.00 82.00 109 GLY A O 1
ATOM 866 N N . GLU A 1 110 ? 9.556 -6.501 -26.397 1.00 85.62 110 GLU A N 1
ATOM 867 C CA . GLU A 1 110 ? 8.971 -5.414 -25.613 1.00 85.62 110 GLU A CA 1
ATOM 868 C C . GLU A 1 110 ? 9.158 -5.652 -24.106 1.00 85.62 110 GLU A C 1
ATOM 870 O O . GLU A 1 110 ? 9.337 -6.777 -23.639 1.00 85.62 110 GLU A O 1
ATOM 875 N N . ILE A 1 111 ? 9.146 -4.574 -23.312 1.00 84.50 111 ILE A N 1
ATOM 876 C CA . ILE A 1 111 ? 9.315 -4.664 -21.855 1.00 84.50 111 ILE A CA 1
ATOM 877 C C . ILE A 1 111 ? 8.037 -5.241 -21.238 1.00 84.50 111 ILE A C 1
ATOM 879 O O . ILE A 1 111 ? 7.053 -4.525 -21.057 1.00 84.50 111 ILE A O 1
ATOM 883 N N . ALA A 1 112 ? 8.090 -6.514 -20.853 1.00 83.25 112 ALA A N 1
ATOM 884 C CA . ALA A 1 112 ? 7.018 -7.201 -20.142 1.00 83.25 112 ALA A CA 1
ATOM 885 C C . ALA A 1 112 ? 6.929 -6.750 -18.679 1.00 83.25 112 ALA A C 1
ATOM 887 O O . ALA A 1 112 ? 5.846 -6.571 -18.125 1.00 83.25 112 ALA A O 1
ATOM 888 N N . THR A 1 113 ? 8.070 -6.579 -18.006 1.00 86.38 113 THR A N 1
ATOM 889 C CA . THR A 1 113 ? 8.107 -6.173 -16.592 1.00 86.38 113 THR A CA 1
ATOM 890 C C . THR A 1 113 ? 9.327 -5.312 -16.309 1.00 86.38 113 THR A C 1
ATOM 892 O O . THR A 1 113 ? 10.449 -5.635 -16.703 1.00 86.38 113 THR A O 1
ATOM 895 N N . LYS A 1 114 ? 9.104 -4.202 -15.600 1.00 88.31 114 LYS A N 1
ATOM 896 C CA . LYS A 1 114 ? 10.176 -3.281 -15.224 1.00 88.31 114 LYS A CA 1
ATOM 897 C C . LYS A 1 114 ? 11.093 -3.869 -14.134 1.00 88.31 114 LYS A C 1
ATOM 899 O O . LYS A 1 114 ? 10.613 -4.653 -13.306 1.00 88.31 114 LYS A O 1
ATOM 904 N N . PRO A 1 115 ? 12.378 -3.473 -14.083 1.00 90.81 115 PRO A N 1
ATOM 905 C CA . PRO A 1 115 ? 13.361 -4.021 -13.143 1.00 90.81 115 PRO A CA 1
ATOM 906 C C . PRO A 1 115 ? 12.951 -3.945 -11.668 1.00 90.81 115 PRO A C 1
ATOM 908 O O . PRO A 1 115 ? 13.152 -4.894 -10.908 1.00 90.81 115 PRO A O 1
ATOM 911 N N . GLU A 1 116 ? 12.335 -2.838 -11.254 1.00 90.44 116 GLU A N 1
ATOM 912 C CA . GLU A 1 116 ? 11.888 -2.618 -9.880 1.00 90.44 116 GLU A CA 1
ATOM 913 C C . GLU A 1 116 ? 10.837 -3.641 -9.434 1.00 90.44 116 GLU A C 1
ATOM 915 O O . GLU A 1 116 ? 10.845 -4.079 -8.284 1.00 90.44 116 GLU A O 1
ATOM 920 N N . TYR A 1 117 ? 9.969 -4.085 -10.343 1.00 91.25 117 TYR A N 1
ATOM 921 C CA . TYR A 1 117 ? 8.939 -5.072 -10.038 1.00 91.25 117 TYR A CA 1
ATOM 922 C C . TYR A 1 117 ? 9.506 -6.493 -9.997 1.00 91.25 117 TYR A C 1
ATOM 924 O O . TYR A 1 117 ? 9.095 -7.294 -9.153 1.00 91.25 117 TYR A O 1
ATOM 932 N N . LEU A 1 118 ? 10.516 -6.787 -10.825 1.00 90.62 118 LEU A N 1
ATOM 933 C CA . LEU A 1 118 ? 11.285 -8.027 -10.698 1.00 90.62 118 LEU A CA 1
ATOM 934 C C . LEU A 1 118 ? 11.955 -8.101 -9.328 1.00 90.62 118 LEU A C 1
ATOM 936 O O . LEU A 1 118 ? 11.825 -9.108 -8.635 1.00 90.62 118 LEU A O 1
ATOM 940 N N . LEU A 1 119 ? 12.604 -7.019 -8.888 1.00 93.44 119 LEU A N 1
ATOM 941 C CA . LEU A 1 119 ? 13.198 -6.978 -7.556 1.00 93.44 119 LEU A CA 1
ATOM 942 C C . LEU A 1 119 ? 12.130 -7.042 -6.453 1.00 93.44 119 LEU A C 1
ATOM 944 O O . LEU A 1 119 ? 12.339 -7.719 -5.447 1.00 93.44 119 LEU A O 1
ATOM 948 N N . MET A 1 120 ? 10.963 -6.419 -6.644 1.00 94.94 120 MET A N 1
ATOM 949 C CA . MET A 1 120 ? 9.850 -6.480 -5.690 1.00 94.94 120 MET A CA 1
ATOM 950 C C . MET A 1 120 ? 9.387 -7.915 -5.426 1.00 94.94 120 MET A C 1
ATOM 952 O O . MET A 1 120 ? 9.064 -8.232 -4.280 1.00 94.94 120 MET A O 1
ATOM 956 N N . SER A 1 121 ? 9.421 -8.805 -6.424 1.00 92.06 121 SER A N 1
ATOM 957 C CA . SER A 1 121 ? 9.073 -10.227 -6.253 1.00 92.06 121 SER A CA 1
ATOM 958 C C . SER A 1 121 ? 9.896 -10.926 -5.157 1.00 92.06 121 SER A C 1
ATOM 960 O O . SER A 1 121 ? 9.368 -11.760 -4.417 1.00 92.06 121 SER A O 1
ATOM 962 N N . SER A 1 122 ? 11.150 -10.502 -4.947 1.00 92.50 122 SER A N 1
ATOM 963 C CA . SER A 1 122 ? 12.029 -11.038 -3.893 1.00 92.50 122 SER A CA 1
ATOM 964 C C . SER A 1 122 ? 11.486 -10.796 -2.478 1.00 92.50 122 SER A C 1
ATOM 966 O O . SER A 1 122 ? 11.800 -11.528 -1.538 1.00 92.50 122 SER A O 1
ATOM 968 N N . SER A 1 123 ? 10.609 -9.802 -2.323 1.00 95.56 123 SER A N 1
ATOM 969 C CA . SER A 1 123 ? 9.990 -9.447 -1.050 1.00 95.56 123 SER A CA 1
ATOM 970 C C . SER A 1 123 ? 8.820 -10.364 -0.659 1.00 95.56 123 SER A C 1
ATOM 972 O O . SER A 1 123 ? 8.308 -10.254 0.458 1.00 95.56 123 SER A O 1
ATOM 974 N N . LEU A 1 124 ? 8.436 -11.315 -1.526 1.00 94.69 124 LEU A N 1
ATOM 975 C CA . LEU A 1 124 ? 7.341 -12.264 -1.296 1.00 94.69 124 LEU A CA 1
ATOM 976 C C . LEU A 1 124 ? 7.480 -13.010 0.035 1.00 94.69 124 LEU A C 1
ATOM 978 O O . LEU A 1 124 ? 6.514 -13.107 0.791 1.00 94.69 124 LEU A O 1
ATOM 982 N N . GLY A 1 125 ? 8.680 -13.507 0.345 1.00 94.62 125 GLY A N 1
ATOM 983 C CA . GLY A 1 125 ? 8.926 -14.247 1.583 1.00 94.62 125 GLY A CA 1
ATOM 984 C C . GLY A 1 125 ? 8.685 -13.396 2.831 1.00 94.62 125 GLY A C 1
ATOM 985 O O . GLY A 1 125 ? 8.034 -13.850 3.773 1.00 94.62 125 GLY A O 1
ATOM 986 N N . VAL A 1 126 ? 9.150 -12.142 2.813 1.00 95.81 126 VAL A N 1
ATOM 987 C CA . VAL A 1 126 ? 8.956 -11.194 3.920 1.00 95.81 126 VAL A CA 1
ATOM 988 C C . VAL A 1 126 ? 7.476 -10.861 4.072 1.00 95.81 126 VAL A C 1
ATOM 990 O O . VAL A 1 126 ? 6.951 -10.960 5.179 1.00 95.81 126 VAL A O 1
ATOM 993 N N . MET A 1 127 ? 6.801 -10.539 2.964 1.00 95.44 127 MET A N 1
ATOM 994 C CA . MET A 1 127 ? 5.374 -10.217 2.952 1.00 95.44 127 MET A CA 1
ATOM 995 C C . MET A 1 127 ? 4.537 -11.359 3.521 1.00 95.44 127 MET A C 1
ATOM 997 O O . MET A 1 127 ? 3.714 -11.145 4.406 1.00 95.44 127 MET A O 1
ATOM 1001 N N . MET A 1 128 ? 4.769 -12.589 3.057 1.00 94.75 128 MET A N 1
ATOM 1002 C CA . MET A 1 128 ? 3.999 -13.751 3.497 1.00 94.75 128 MET A CA 1
ATOM 1003 C C . MET A 1 128 ? 4.264 -14.093 4.965 1.00 94.75 128 MET A C 1
ATOM 1005 O O . MET A 1 128 ? 3.319 -14.398 5.696 1.00 94.75 128 MET A O 1
ATOM 1009 N N . ALA A 1 129 ? 5.515 -14.002 5.424 1.00 95.62 129 ALA A N 1
ATOM 1010 C CA . ALA A 1 129 ? 5.865 -14.272 6.817 1.00 95.62 129 ALA A CA 1
ATOM 1011 C C . ALA A 1 129 ? 5.129 -13.332 7.787 1.00 95.62 129 ALA A C 1
ATOM 1013 O O . ALA A 1 129 ? 4.583 -13.776 8.802 1.00 95.62 129 ALA A O 1
ATOM 1014 N N . THR A 1 130 ? 5.061 -12.041 7.466 1.00 94.94 130 THR A N 1
ATOM 1015 C CA . THR A 1 130 ? 4.358 -11.051 8.292 1.00 94.94 130 THR A CA 1
ATOM 1016 C C . THR A 1 130 ? 2.844 -11.069 8.074 1.00 94.94 130 THR A C 1
ATOM 1018 O O . THR A 1 130 ? 2.088 -10.855 9.025 1.00 94.94 130 THR A O 1
ATOM 1021 N N . LEU A 1 131 ? 2.362 -11.387 6.870 1.00 93.94 131 LEU A N 1
ATOM 1022 C CA . LEU A 1 131 ? 0.932 -11.515 6.581 1.00 93.94 131 LEU A CA 1
ATOM 1023 C C . LEU A 1 131 ? 0.289 -12.636 7.402 1.00 93.94 131 LEU A C 1
ATOM 1025 O O . LEU A 1 131 ? -0.817 -12.453 7.910 1.00 93.94 131 LEU A O 1
ATOM 1029 N N . VAL A 1 132 ? 0.983 -13.763 7.599 1.00 93.50 132 VAL A N 1
ATOM 1030 C CA . VAL A 1 132 ? 0.511 -14.845 8.482 1.00 93.50 132 VAL A CA 1
ATOM 1031 C C . VAL A 1 132 ? 0.289 -14.327 9.903 1.00 93.50 132 VAL A C 1
ATOM 1033 O O . VAL A 1 132 ? -0.748 -14.615 10.503 1.00 93.50 132 VAL A O 1
ATOM 1036 N N . TYR A 1 133 ? 1.206 -13.509 10.427 1.00 93.00 133 TYR A N 1
ATOM 1037 C CA . TYR A 1 133 ? 1.019 -12.877 11.732 1.00 93.00 133 TYR A CA 1
ATOM 1038 C C . TYR A 1 133 ? -0.250 -12.011 11.763 1.00 93.00 133 TYR A C 1
ATOM 1040 O O . TYR A 1 133 ? -1.060 -12.151 12.681 1.00 93.00 133 TYR A O 1
ATOM 1048 N N . PHE A 1 134 ? -0.482 -11.166 10.754 1.00 91.75 134 PHE A N 1
ATOM 1049 C CA . PHE A 1 134 ? -1.684 -10.323 10.706 1.00 91.75 134 PHE A CA 1
ATOM 1050 C C . PHE A 1 134 ? -2.979 -11.117 10.532 1.00 91.75 134 PHE A C 1
ATOM 1052 O O . PHE A 1 134 ? -3.986 -10.786 11.163 1.00 91.75 134 PHE A O 1
ATOM 1059 N N . LEU A 1 135 ? -2.946 -12.185 9.735 1.00 92.69 135 LEU A N 1
ATOM 1060 C CA . LEU A 1 135 ? -4.075 -13.085 9.532 1.00 92.69 135 LEU A CA 1
ATOM 1061 C C . LEU A 1 135 ? -4.454 -13.814 10.824 1.00 92.69 135 LEU A C 1
ATOM 1063 O O . LEU A 1 135 ? -5.638 -14.017 11.077 1.00 92.69 135 LEU A O 1
ATOM 1067 N N . LEU A 1 136 ? -3.477 -14.201 11.646 1.00 93.06 136 LEU A N 1
ATOM 1068 C CA . LEU A 1 136 ? -3.703 -14.908 12.912 1.00 93.06 136 LEU A CA 1
ATOM 1069 C C . LEU A 1 136 ? -3.900 -13.967 14.108 1.00 93.06 136 LEU A C 1
ATOM 1071 O O . LEU A 1 136 ? -4.263 -14.420 15.197 1.00 93.06 136 LEU A O 1
ATOM 1075 N N . ASN A 1 137 ? -3.686 -12.664 13.930 1.00 91.00 137 ASN A N 1
ATOM 1076 C CA . ASN A 1 137 ? -3.842 -11.688 14.995 1.00 91.00 137 ASN A CA 1
ATOM 1077 C C . ASN A 1 137 ? -5.315 -11.585 15.426 1.00 91.00 137 ASN A C 1
ATOM 1079 O O . ASN A 1 137 ? -6.183 -11.162 14.662 1.00 91.00 137 ASN A O 1
ATOM 1083 N N . LYS A 1 138 ? -5.596 -11.922 16.688 1.00 88.75 138 LYS A N 1
ATOM 1084 C CA . LYS A 1 138 ? -6.934 -11.817 17.294 1.00 88.75 138 LYS A CA 1
ATOM 1085 C C . LYS A 1 138 ? -7.463 -10.380 17.393 1.00 88.75 138 LYS A C 1
ATOM 1087 O O . LYS A 1 138 ? -8.661 -10.197 17.591 1.00 88.75 138 LYS A O 1
ATOM 1092 N N . GLU A 1 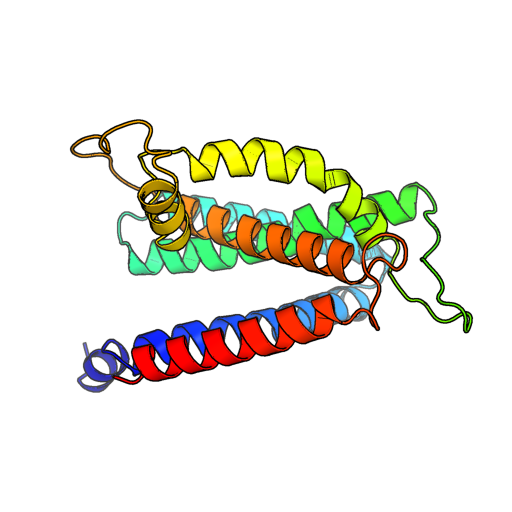139 ? -6.592 -9.376 17.281 1.00 89.19 139 GLU A N 1
ATOM 1093 C CA . GLU A 1 139 ? -6.960 -7.955 17.317 1.00 89.19 139 GLU A CA 1
ATOM 1094 C C . GLU A 1 139 ? -7.279 -7.379 15.927 1.00 89.19 139 GLU A C 1
ATOM 1096 O O . GLU A 1 139 ? -7.717 -6.229 15.838 1.00 89.19 139 GLU A O 1
ATOM 1101 N N . THR A 1 140 ? -7.094 -8.150 14.843 1.00 87.25 140 THR A N 1
ATOM 1102 C CA . THR A 1 140 ? -7.463 -7.688 13.498 1.00 87.25 140 THR A CA 1
ATOM 1103 C C . THR A 1 140 ? -8.963 -7.415 13.412 1.00 87.25 140 THR A C 1
ATOM 1105 O O . THR A 1 140 ? -9.775 -8.115 14.016 1.00 87.25 140 THR A O 1
ATOM 1108 N N . ARG A 1 141 ? -9.339 -6.376 12.664 1.00 80.69 141 ARG A N 1
ATOM 1109 C CA . ARG A 1 141 ? -10.736 -6.032 12.353 1.00 80.69 141 ARG A CA 1
ATOM 1110 C C . ARG A 1 141 ? -11.019 -6.062 10.858 1.00 80.69 141 ARG A C 1
ATOM 1112 O O . ARG A 1 141 ? -12.146 -5.786 10.451 1.00 80.69 141 ARG A O 1
ATOM 1119 N N . CYS A 1 142 ? -10.027 -6.443 10.057 1.00 85.31 142 CYS A N 1
ATOM 1120 C CA . CYS A 1 142 ? -10.208 -6.678 8.641 1.00 85.31 142 CYS A CA 1
ATOM 1121 C C . CYS A 1 142 ? -11.248 -7.793 8.448 1.00 85.31 142 CYS A C 1
ATOM 1123 O O . CYS A 1 142 ? -11.047 -8.945 8.847 1.00 85.31 142 CYS A O 1
ATOM 1125 N N . ASN A 1 143 ? -12.381 -7.447 7.831 1.00 86.31 143 ASN A N 1
ATOM 1126 C CA . ASN A 1 143 ? -13.480 -8.387 7.594 1.00 86.31 143 ASN A CA 1
ATOM 1127 C C . ASN A 1 143 ? -13.030 -9.595 6.761 1.00 86.31 143 ASN A C 1
ATOM 1129 O O . ASN A 1 143 ? -13.526 -10.702 6.971 1.00 86.31 143 ASN A O 1
ATOM 1133 N N . PHE A 1 144 ? -12.069 -9.391 5.856 1.00 85.88 144 PHE A N 1
ATOM 1134 C CA . PHE A 1 144 ? -11.480 -10.453 5.049 1.00 85.88 144 PHE A CA 1
ATOM 1135 C C . PHE A 1 144 ? -10.707 -11.456 5.915 1.00 85.88 144 PHE A C 1
ATOM 1137 O O . PHE A 1 144 ? -10.972 -12.655 5.850 1.00 85.88 144 PHE A O 1
ATOM 1144 N N . PHE A 1 145 ? -9.837 -10.990 6.816 1.00 91.00 145 PHE A N 1
ATOM 1145 C CA . PHE A 1 145 ? -9.113 -11.882 7.730 1.00 91.00 145 PHE A CA 1
ATOM 1146 C C . PHE A 1 145 ? -10.051 -12.593 8.701 1.00 91.00 145 PHE A C 1
ATOM 1148 O O . PHE A 1 145 ? -9.900 -13.791 8.925 1.00 91.00 145 PHE A O 1
ATOM 1155 N N . HIS A 1 146 ? -11.076 -11.913 9.219 1.00 90.00 146 HIS A N 1
ATOM 1156 C CA . HIS A 1 146 ? -12.087 -12.570 10.050 1.00 90.00 146 HIS A CA 1
ATOM 1157 C C . HIS A 1 146 ? -12.874 -13.653 9.305 1.00 90.00 146 HIS A C 1
ATOM 1159 O O . HIS A 1 146 ? -13.221 -14.669 9.913 1.00 90.00 146 HIS A O 1
ATOM 1165 N N . TRP A 1 147 ? -13.155 -13.464 8.012 1.00 90.31 147 TRP A N 1
ATOM 1166 C CA . TRP A 1 147 ? -13.776 -14.496 7.184 1.00 90.31 147 TRP A CA 1
ATOM 1167 C C . TRP A 1 147 ? -12.875 -15.736 7.098 1.00 90.31 147 TRP A C 1
ATOM 1169 O O . TRP A 1 147 ? -13.327 -16.835 7.414 1.00 90.31 147 TRP A O 1
ATOM 1179 N N . PHE A 1 148 ? -11.580 -15.563 6.816 1.00 91.50 148 PHE A N 1
ATOM 1180 C CA . PHE A 1 148 ? -10.619 -16.673 6.809 1.00 91.50 148 PHE A CA 1
ATOM 1181 C C . PHE A 1 148 ? -10.475 -17.342 8.181 1.00 91.50 148 PHE A C 1
ATOM 1183 O O . PHE A 1 148 ? -10.575 -18.564 8.280 1.00 91.50 148 PHE A O 1
ATOM 1190 N N . GLN A 1 149 ? -10.314 -16.566 9.258 1.00 92.12 149 GLN A N 1
ATOM 1191 C CA . GLN A 1 149 ? -10.220 -17.093 10.625 1.00 92.12 149 GLN A CA 1
ATOM 1192 C C . GLN A 1 149 ? -11.444 -17.940 11.004 1.00 92.12 149 GLN A C 1
ATOM 1194 O O . GLN A 1 149 ? -11.299 -18.976 11.656 1.00 92.12 149 GLN A O 1
ATOM 1199 N N . ARG A 1 150 ? -12.648 -17.514 10.598 1.00 90.00 150 ARG A N 1
ATOM 1200 C CA . ARG A 1 150 ? -13.904 -18.223 10.876 1.00 90.00 150 ARG A CA 1
ATOM 1201 C C . ARG A 1 150 ? -14.039 -19.491 10.038 1.00 90.00 150 ARG A C 1
ATOM 1203 O O . ARG A 1 150 ? -14.388 -20.534 10.586 1.00 90.00 150 ARG A O 1
ATOM 1210 N N . ASN A 1 151 ? -13.769 -19.405 8.739 1.00 93.62 151 ASN A N 1
ATOM 1211 C CA . ASN A 1 151 ? -13.982 -20.504 7.802 1.00 93.62 151 ASN A CA 1
ATOM 1212 C C . ASN A 1 151 ? -12.908 -21.596 7.923 1.00 93.62 151 ASN A C 1
ATOM 1214 O O . ASN A 1 151 ? -13.231 -22.775 7.810 1.00 93.62 151 ASN A O 1
ATOM 1218 N N . LEU A 1 152 ? -11.660 -21.218 8.217 1.00 93.44 152 LEU A N 1
ATOM 1219 C CA . LEU A 1 152 ? -10.535 -22.145 8.390 1.00 93.44 152 LEU A CA 1
ATOM 1220 C C . LEU A 1 152 ? -10.262 -22.519 9.858 1.00 93.44 152 LEU A C 1
ATOM 1222 O O . LEU A 1 152 ? -9.335 -23.273 10.132 1.00 93.44 152 LEU A O 1
ATOM 1226 N N . LYS A 1 153 ? -11.057 -22.007 10.810 1.00 91.44 153 LYS A N 1
ATOM 1227 C CA . LYS A 1 153 ? -10.886 -22.219 12.264 1.00 91.44 153 LYS A CA 1
ATOM 1228 C C . LYS A 1 153 ? -9.499 -21.802 12.796 1.00 91.44 153 LYS A C 1
ATOM 1230 O O . LYS A 1 153 ? -8.990 -22.402 13.736 1.00 91.44 153 LYS A O 1
ATOM 1235 N N . LEU A 1 154 ? -8.918 -20.739 12.238 1.00 90.12 154 LEU A N 1
ATOM 1236 C CA . LEU A 1 154 ? -7.580 -20.222 12.581 1.00 90.12 154 LEU A CA 1
ATOM 1237 C C . LEU A 1 154 ? -7.577 -19.191 13.728 1.00 90.12 154 LEU A C 1
ATOM 1239 O O . LEU A 1 154 ? -6.598 -18.479 13.934 1.00 90.12 154 LEU A O 1
ATOM 1243 N N . SER A 1 155 ? -8.684 -19.043 14.458 1.00 85.12 155 SER A N 1
ATOM 1244 C CA . SER A 1 155 ? -8.788 -18.049 15.531 1.00 85.12 155 SER A CA 1
ATOM 1245 C C . SER A 1 155 ? -7.848 -18.387 16.696 1.00 85.12 155 SER A C 1
ATOM 1247 O O . SER A 1 155 ? -7.954 -19.451 17.300 1.00 85.12 155 SER A O 1
ATOM 1249 N N . THR A 1 156 ? -6.964 -17.452 17.050 1.00 87.69 156 THR A N 1
ATOM 1250 C CA . THR A 1 156 ? -5.981 -17.592 18.143 1.00 87.69 156 THR A CA 1
ATOM 1251 C C . THR A 1 156 ? -6.524 -17.175 19.516 1.00 87.69 156 THR A C 1
ATOM 1253 O O . THR A 1 156 ? -5.800 -17.177 20.511 1.00 87.69 156 THR A O 1
ATOM 1256 N N . GLY A 1 157 ? -7.806 -16.811 19.600 1.00 86.75 157 GLY A N 1
ATOM 1257 C CA . GLY A 1 157 ? -8.473 -16.445 20.846 1.00 86.75 157 GLY A CA 1
ATOM 1258 C C . GLY A 1 157 ? -9.403 -15.245 20.704 1.00 86.75 157 GLY A C 1
ATOM 1259 O O . GLY A 1 157 ? -9.642 -14.727 19.615 1.00 86.75 157 GLY A O 1
ATOM 1260 N N . LYS A 1 158 ? -9.952 -14.797 21.839 1.00 86.12 158 LYS A N 1
ATOM 1261 C CA . LYS A 1 158 ? -10.842 -13.628 21.886 1.00 86.12 158 LYS A CA 1
ATOM 1262 C C . LYS A 1 158 ? -10.028 -12.323 21.899 1.00 86.12 158 LYS A C 1
ATOM 1264 O O . LYS A 1 158 ? -9.011 -12.281 22.601 1.00 86.12 158 LYS A O 1
ATOM 1269 N N . PRO A 1 159 ? -10.492 -11.265 21.202 1.00 87.69 159 PRO A N 1
ATOM 1270 C CA . PRO A 1 159 ? -9.878 -9.941 21.268 1.00 87.69 159 PRO A CA 1
ATOM 1271 C C . PRO A 1 159 ? -9.786 -9.427 22.706 1.00 87.69 159 PRO A C 1
ATOM 1273 O O . PRO A 1 159 ? -10.644 -9.728 23.549 1.00 87.69 159 PRO A O 1
ATOM 1276 N N . SER A 1 160 ? -8.758 -8.637 22.983 1.00 88.75 160 SER A N 1
ATOM 1277 C CA . SER A 1 160 ? -8.491 -8.098 24.313 1.00 88.75 160 SER A CA 1
ATOM 1278 C C . SER A 1 160 ? -9.553 -7.062 24.696 1.00 88.75 160 SER A C 1
ATOM 1280 O O . SER A 1 160 ? -9.940 -6.197 23.906 1.00 88.75 160 SER A O 1
ATOM 1282 N N . ARG A 1 161 ? -10.071 -7.150 25.928 1.00 86.12 161 ARG A N 1
ATOM 1283 C CA . ARG A 1 161 ? -11.090 -6.209 26.418 1.00 86.12 161 ARG A CA 1
ATOM 1284 C C . ARG A 1 161 ? -10.467 -4.826 26.609 1.00 86.12 161 ARG A C 1
ATOM 1286 O O . ARG A 1 161 ? -9.457 -4.705 27.287 1.00 86.12 161 ARG A O 1
ATOM 1293 N N . GLY A 1 162 ? -11.094 -3.795 26.042 1.00 82.81 162 GLY A N 1
ATOM 1294 C CA . GLY A 1 162 ? -10.669 -2.403 26.225 1.00 82.81 162 GLY A CA 1
ATOM 1295 C C . GLY A 1 162 ? -9.414 -1.993 25.448 1.00 82.81 162 GLY A C 1
ATOM 1296 O O . GLY A 1 162 ? -8.878 -0.925 25.722 1.00 82.81 162 GLY A O 1
ATOM 1297 N N . TYR A 1 163 ? -8.944 -2.799 24.488 1.00 85.62 163 TYR A N 1
ATOM 1298 C CA . TYR A 1 163 ? -7.804 -2.426 23.648 1.00 85.62 163 TYR A CA 1
ATOM 1299 C C . TYR A 1 163 ? -8.118 -1.158 22.839 1.00 85.62 163 TYR A C 1
ATOM 1301 O O . TYR A 1 163 ? -8.993 -1.167 21.963 1.00 85.62 163 TYR A O 1
ATOM 1309 N N . GLN A 1 164 ? -7.415 -0.067 23.158 1.00 84.81 164 GLN A N 1
ATOM 1310 C CA . GLN A 1 164 ? -7.509 1.188 22.423 1.00 84.81 164 GLN A CA 1
ATOM 1311 C C . GLN A 1 164 ? -6.735 1.074 21.117 1.00 84.81 164 GLN A C 1
ATOM 1313 O O . GLN A 1 164 ? -5.579 0.657 21.085 1.00 84.81 164 GLN A O 1
ATOM 1318 N N . ARG A 1 165 ? -7.407 1.421 20.023 1.00 86.06 165 ARG A N 1
ATOM 1319 C CA . ARG A 1 165 ? -6.885 1.225 18.676 1.00 86.06 165 ARG A CA 1
ATOM 1320 C C . ARG A 1 165 ? -6.264 2.504 18.175 1.00 86.06 165 ARG A C 1
ATOM 1322 O O . ARG A 1 165 ? -6.821 3.582 18.347 1.00 86.06 165 ARG A O 1
ATOM 1329 N N . ASN A 1 166 ? -5.168 2.344 17.455 1.00 92.56 166 ASN A N 1
ATOM 1330 C CA . ASN A 1 166 ? -4.609 3.422 16.675 1.00 92.56 166 ASN A CA 1
ATOM 1331 C C . ASN A 1 166 ? -5.125 3.322 15.234 1.00 92.56 166 ASN A C 1
ATOM 1333 O O . ASN A 1 166 ? -4.585 2.565 14.427 1.00 92.56 166 ASN A O 1
ATOM 1337 N N . PHE A 1 167 ? -6.200 4.051 14.926 1.00 93.75 167 PHE A N 1
ATOM 1338 C CA . PHE A 1 167 ? -6.846 3.994 13.610 1.00 93.75 167 PHE A CA 1
ATOM 1339 C C . PHE A 1 167 ? -5.901 4.403 12.476 1.00 93.75 167 PHE A C 1
ATOM 1341 O O . PHE A 1 167 ? -5.923 3.780 11.417 1.00 93.75 167 PHE A O 1
ATOM 1348 N N . ALA A 1 168 ? -5.030 5.390 12.708 1.00 96.19 168 ALA A N 1
ATOM 1349 C CA . ALA A 1 168 ? -4.051 5.820 11.716 1.00 96.19 168 ALA A CA 1
ATOM 1350 C C . ALA A 1 168 ? -3.014 4.733 11.426 1.00 96.19 168 ALA A C 1
ATOM 1352 O O . ALA A 1 168 ? -2.778 4.416 10.263 1.00 96.19 168 ALA A O 1
ATOM 1353 N N . ALA A 1 169 ? -2.441 4.121 12.468 1.00 95.06 169 ALA A N 1
ATOM 1354 C CA . ALA A 1 169 ? -1.463 3.048 12.304 1.00 95.06 169 ALA A CA 1
ATOM 1355 C C . ALA A 1 169 ? -2.059 1.827 11.598 1.00 95.06 169 ALA A C 1
ATOM 1357 O O . ALA A 1 169 ? -1.440 1.289 10.684 1.00 95.06 169 ALA A O 1
ATOM 1358 N N . ILE A 1 170 ? -3.271 1.423 11.990 1.00 93.25 170 ILE A N 1
ATOM 1359 C CA . ILE A 1 170 ? -3.977 0.305 11.355 1.00 93.25 170 ILE A CA 1
ATOM 1360 C C . ILE A 1 170 ? -4.231 0.620 9.880 1.00 93.25 170 ILE A C 1
ATOM 1362 O O . ILE A 1 170 ? -3.848 -0.168 9.025 1.00 93.25 170 ILE A O 1
ATOM 1366 N N . THR A 1 171 ? -4.800 1.788 9.572 1.00 94.12 171 THR A N 1
ATOM 1367 C CA . THR A 1 171 ? -5.144 2.152 8.188 1.00 94.12 171 THR A CA 1
ATOM 1368 C C . THR A 1 171 ? -3.903 2.277 7.305 1.00 94.12 171 THR A C 1
ATOM 1370 O O . THR A 1 171 ? -3.910 1.793 6.176 1.00 94.12 171 THR A O 1
ATOM 1373 N N . ALA A 1 172 ? -2.820 2.884 7.804 1.00 96.38 172 ALA A N 1
ATOM 1374 C CA . ALA A 1 172 ? -1.567 3.008 7.059 1.00 96.38 172 ALA A CA 1
ATOM 1375 C C . ALA A 1 172 ? -0.964 1.638 6.735 1.00 96.38 172 ALA A C 1
ATOM 1377 O O . ALA A 1 172 ? -0.585 1.376 5.594 1.00 96.38 172 ALA A O 1
ATOM 1378 N N . LEU A 1 173 ? -0.927 0.753 7.733 1.00 94.75 173 LEU A N 1
ATOM 1379 C CA . LEU A 1 173 ? -0.424 -0.603 7.579 1.00 94.75 173 LEU A CA 1
ATOM 1380 C C . LEU A 1 173 ? -1.290 -1.416 6.611 1.00 94.75 173 LEU A C 1
ATOM 1382 O O . LEU A 1 173 ? -0.757 -2.038 5.699 1.00 94.75 173 LEU A O 1
ATOM 1386 N N . GLU A 1 174 ? -2.614 -1.390 6.772 1.00 93.25 174 GLU A N 1
ATOM 1387 C CA . GLU A 1 174 ? -3.541 -2.083 5.871 1.00 93.25 174 GLU A CA 1
ATOM 1388 C C . GLU A 1 174 ? -3.410 -1.566 4.433 1.00 93.25 174 GLU A C 1
ATOM 1390 O O . GLU A 1 174 ? -3.373 -2.372 3.507 1.00 93.25 174 GLU A O 1
ATOM 1395 N N . THR A 1 175 ? -3.249 -0.253 4.240 1.00 93.44 175 THR A N 1
ATOM 1396 C CA . THR A 1 175 ? -3.025 0.352 2.915 1.00 93.44 175 THR A CA 1
ATOM 1397 C C . THR A 1 175 ? -1.755 -0.200 2.267 1.00 93.44 175 THR A C 1
ATOM 1399 O O . THR A 1 175 ? -1.808 -0.688 1.140 1.00 93.44 175 THR A O 1
ATOM 1402 N N . ILE A 1 176 ? -0.633 -0.200 2.996 1.00 95.31 176 ILE A N 1
ATOM 1403 C CA . ILE A 1 176 ? 0.646 -0.753 2.523 1.00 95.31 176 ILE A CA 1
ATOM 1404 C C . ILE A 1 176 ? 0.499 -2.235 2.160 1.00 95.31 176 ILE A C 1
ATOM 1406 O O . ILE A 1 176 ? 0.914 -2.640 1.079 1.00 95.31 176 ILE A O 1
ATOM 1410 N N . TYR A 1 177 ? -0.113 -3.045 3.027 1.00 94.31 177 TYR A N 1
ATOM 1411 C CA . TYR A 1 177 ? -0.246 -4.487 2.791 1.00 94.31 177 TYR A CA 1
ATOM 1412 C C . TYR A 1 177 ? -1.173 -4.822 1.632 1.00 94.31 177 TYR A C 1
ATOM 1414 O O . TYR A 1 177 ? -0.888 -5.762 0.898 1.00 94.31 177 TYR A O 1
ATOM 1422 N N . VAL A 1 178 ? -2.268 -4.084 1.456 1.00 92.81 178 VAL A N 1
ATOM 1423 C CA . VAL A 1 178 ? -3.170 -4.284 0.317 1.00 92.81 178 VAL A CA 1
ATOM 1424 C C . VAL A 1 178 ? -2.422 -4.012 -0.984 1.00 92.81 178 VAL A C 1
ATOM 1426 O O . VAL A 1 178 ? -2.442 -4.861 -1.874 1.00 92.81 178 VAL A O 1
ATOM 1429 N N . ILE A 1 179 ? -1.712 -2.884 -1.074 1.00 92.88 179 ILE A N 1
ATOM 1430 C CA . ILE A 1 179 ? -0.931 -2.540 -2.267 1.00 92.88 179 ILE A CA 1
ATOM 1431 C C . ILE A 1 179 ? 0.155 -3.598 -2.510 1.00 92.88 179 ILE A C 1
ATOM 1433 O O . ILE A 1 179 ? 0.227 -4.160 -3.601 1.00 92.88 179 ILE A O 1
ATOM 1437 N N . TRP A 1 180 ? 0.936 -3.942 -1.483 1.00 95.12 180 TRP A N 1
ATOM 1438 C CA . TRP A 1 180 ? 2.008 -4.934 -1.580 1.00 95.12 180 TRP A CA 1
ATOM 1439 C C . TRP A 1 180 ? 1.513 -6.311 -2.017 1.00 95.12 180 TRP A C 1
ATOM 1441 O O . TRP A 1 180 ? 2.083 -6.927 -2.917 1.00 95.12 180 TRP A O 1
ATOM 1451 N N . PHE A 1 181 ? 0.433 -6.784 -1.393 1.00 95.00 181 PHE A N 1
ATOM 1452 C CA . PHE A 1 181 ? -0.158 -8.079 -1.690 1.00 95.00 181 PHE A CA 1
ATOM 1453 C C . PHE A 1 181 ? -0.646 -8.141 -3.131 1.00 95.00 181 PHE A C 1
ATOM 1455 O O . PHE A 1 181 ? -0.335 -9.104 -3.827 1.00 95.00 181 PHE A O 1
ATOM 1462 N N . PHE A 1 182 ? -1.379 -7.125 -3.593 1.00 92.81 182 PHE A N 1
ATOM 1463 C CA . PHE A 1 182 ? -1.897 -7.128 -4.957 1.00 92.81 182 PHE A CA 1
ATOM 1464 C C . PHE A 1 182 ? -0.804 -6.919 -6.006 1.00 92.81 182 PHE A C 1
ATOM 1466 O O . PHE A 1 182 ? -0.892 -7.550 -7.054 1.00 92.81 182 PHE A O 1
ATOM 1473 N N . TYR A 1 183 ? 0.252 -6.149 -5.725 1.00 92.31 183 TYR A N 1
ATOM 1474 C CA . TYR A 1 183 ? 1.424 -6.096 -6.604 1.00 92.31 183 TYR A CA 1
ATOM 1475 C C . TYR A 1 183 ? 2.059 -7.477 -6.769 1.00 92.31 183 TYR A C 1
ATOM 1477 O O . TYR A 1 183 ? 2.208 -7.954 -7.890 1.00 92.31 183 TYR A O 1
ATOM 1485 N N . LEU A 1 184 ? 2.374 -8.149 -5.660 1.00 94.00 184 LEU A N 1
ATOM 1486 C CA . LEU A 1 184 ? 2.984 -9.478 -5.704 1.00 94.00 184 LEU A CA 1
ATOM 1487 C C . LEU A 1 184 ? 2.059 -10.516 -6.345 1.00 94.00 184 LEU A C 1
ATOM 1489 O O . LEU A 1 184 ? 2.516 -11.329 -7.140 1.00 94.00 184 LEU A O 1
ATOM 1493 N N . ALA A 1 185 ? 0.762 -10.481 -6.037 1.00 92.19 185 ALA A N 1
ATOM 1494 C CA . ALA A 1 185 ? -0.209 -11.381 -6.643 1.00 92.19 185 ALA A CA 1
ATOM 1495 C C . ALA A 1 185 ? -0.276 -11.190 -8.164 1.00 92.19 185 ALA A C 1
ATOM 1497 O O . ALA A 1 185 ? -0.257 -12.179 -8.887 1.00 92.19 185 ALA A O 1
ATOM 1498 N N . LEU A 1 186 ? -0.316 -9.946 -8.653 1.00 90.69 186 LEU A N 1
ATOM 1499 C CA . LEU A 1 186 ? -0.318 -9.667 -10.091 1.00 90.69 186 LEU A CA 1
ATOM 1500 C C . LEU A 1 186 ? 0.986 -10.121 -10.747 1.00 90.69 186 LEU A C 1
ATOM 1502 O O . LEU A 1 186 ? 0.924 -10.795 -11.769 1.00 90.69 186 LEU A O 1
ATOM 1506 N N . LEU A 1 187 ? 2.140 -9.831 -10.139 1.00 90.75 187 LEU A N 1
ATOM 1507 C CA . LEU A 1 187 ? 3.436 -10.265 -10.668 1.00 90.75 187 LEU A CA 1
ATOM 1508 C C . LEU A 1 187 ? 3.524 -11.790 -10.790 1.00 90.75 187 LEU A C 1
ATOM 1510 O O . LEU A 1 187 ? 3.987 -12.281 -11.807 1.00 90.75 187 LEU A O 1
ATOM 1514 N N . LEU A 1 188 ? 3.017 -12.539 -9.808 1.00 90.06 188 LEU A N 1
ATOM 1515 C CA . LEU A 1 188 ? 2.992 -14.006 -9.862 1.00 90.06 188 LEU A CA 1
ATOM 1516 C C . LEU A 1 188 ? 1.967 -14.557 -10.862 1.00 90.06 188 LEU A C 1
ATOM 1518 O O . LEU A 1 188 ? 2.192 -15.611 -11.449 1.00 90.06 188 LEU A O 1
ATOM 1522 N N . ILE A 1 189 ? 0.824 -13.885 -11.027 1.00 90.00 189 ILE A N 1
ATOM 1523 C CA . ILE A 1 189 ? -0.226 -14.309 -11.963 1.00 90.00 189 ILE A CA 1
ATOM 1524 C C . ILE A 1 189 ? 0.212 -14.098 -13.416 1.00 90.00 189 ILE A C 1
ATOM 1526 O O . ILE A 1 189 ? -0.088 -14.937 -14.259 1.00 90.00 189 ILE A O 1
ATOM 1530 N N . TYR A 1 190 ? 0.907 -12.998 -13.700 1.00 86.12 190 TYR A N 1
ATOM 1531 C CA . TYR A 1 190 ? 1.393 -12.671 -15.042 1.00 86.12 190 TYR A CA 1
ATOM 1532 C C . TYR A 1 190 ? 2.779 -13.248 -15.357 1.00 86.12 190 TYR A C 1
ATOM 1534 O O . TYR A 1 190 ? 3.244 -13.114 -16.482 1.00 86.12 190 TYR A O 1
ATOM 1542 N N . ASP A 1 191 ? 3.435 -13.913 -14.404 1.00 85.12 191 ASP A N 1
ATOM 1543 C CA . ASP A 1 191 ? 4.682 -14.625 -14.672 1.00 85.12 191 ASP A CA 1
ATOM 1544 C C . ASP A 1 191 ? 4.415 -15.836 -15.583 1.00 85.12 191 ASP A C 1
ATOM 1546 O O . ASP A 1 191 ? 3.742 -16.794 -15.183 1.00 85.12 191 ASP A O 1
ATOM 1550 N N . GLU A 1 192 ? 4.966 -15.796 -16.798 1.00 82.94 192 GLU A N 1
ATOM 1551 C CA . GLU A 1 192 ? 4.871 -16.845 -17.825 1.00 82.94 192 GLU A CA 1
ATOM 1552 C C . GLU A 1 192 ? 5.408 -18.210 -17.369 1.00 82.94 192 GLU A C 1
ATOM 1554 O O . GLU A 1 192 ? 5.022 -19.248 -17.908 1.00 82.94 192 GLU A O 1
ATOM 1559 N N . THR A 1 193 ? 6.281 -18.249 -16.361 1.00 82.88 193 THR A N 1
ATOM 1560 C CA . THR A 1 193 ? 6.798 -19.509 -15.811 1.00 82.88 193 THR A CA 1
ATOM 1561 C C . THR A 1 193 ? 5.835 -20.175 -14.825 1.00 82.88 193 THR A C 1
ATOM 1563 O O . THR A 1 193 ? 5.945 -21.381 -14.591 1.00 82.88 193 THR A O 1
ATOM 1566 N N . ILE A 1 194 ? 4.894 -19.416 -14.248 1.00 82.50 194 ILE A N 1
ATOM 1567 C CA . ILE A 1 194 ? 3.948 -19.895 -13.228 1.00 82.50 194 ILE A CA 1
ATOM 1568 C C . ILE A 1 194 ? 2.555 -20.096 -13.826 1.00 82.50 194 ILE A C 1
ATOM 1570 O O . ILE A 1 194 ? 1.999 -21.193 -13.747 1.00 82.50 194 ILE A O 1
ATOM 1574 N N . LEU A 1 195 ? 1.974 -19.028 -14.375 1.00 82.56 195 LEU A N 1
ATOM 1575 C CA . LEU A 1 195 ? 0.656 -19.039 -15.010 1.00 82.56 195 LEU A CA 1
ATOM 1576 C C . LEU A 1 195 ? 0.760 -18.452 -16.417 1.00 82.56 195 LEU A C 1
ATOM 1578 O O . LEU A 1 195 ? 0.450 -19.163 -17.365 1.00 82.56 195 LEU A O 1
ATOM 1582 N N . GLY A 1 196 ? 1.220 -17.206 -16.544 1.00 80.81 196 GLY A N 1
ATOM 1583 C CA . GLY A 1 196 ? 1.276 -16.467 -17.806 1.00 80.81 196 GLY A CA 1
ATOM 1584 C C . GLY A 1 196 ? -0.051 -15.814 -18.184 1.00 80.81 196 GLY A C 1
ATOM 1585 O O . GLY A 1 196 ? -1.128 -16.218 -17.730 1.00 80.81 196 GLY A O 1
ATOM 1586 N N . GLU A 1 197 ? 0.005 -14.787 -19.028 1.00 79.44 197 GLU A N 1
ATOM 1587 C CA . GLU A 1 197 ? -1.143 -13.912 -19.313 1.00 79.44 197 GLU A CA 1
ATOM 1588 C C . GLU A 1 197 ? -2.303 -14.621 -20.037 1.00 79.44 197 GLU A C 1
ATOM 1590 O O . GLU A 1 197 ? -3.475 -14.280 -19.856 1.00 79.44 197 GLU A O 1
ATOM 1595 N N . THR A 1 198 ? -1.982 -15.642 -20.836 1.00 84.62 198 THR A N 1
ATOM 1596 C CA . THR A 1 198 ? -2.948 -16.390 -21.659 1.00 84.62 198 THR A CA 1
ATOM 1597 C C . THR A 1 198 ? -3.547 -17.599 -20.941 1.00 84.62 198 THR A C 1
ATOM 1599 O O . THR A 1 198 ? -4.396 -18.308 -21.494 1.00 84.62 198 THR A O 1
ATOM 1602 N N . HIS A 1 199 ? -3.136 -17.862 -19.700 1.00 86.50 199 HIS A N 1
ATOM 1603 C CA . HIS A 1 199 ? -3.554 -19.065 -19.002 1.00 86.50 199 HIS A CA 1
ATOM 1604 C C . HIS A 1 199 ? -5.026 -18.981 -18.560 1.00 86.50 199 HIS A C 1
ATOM 1606 O O . HIS A 1 199 ? -5.443 -17.983 -17.965 1.00 86.50 199 HIS A O 1
ATOM 1612 N N . PRO A 1 200 ? -5.840 -20.041 -18.757 1.00 88.62 200 PRO A N 1
ATOM 1613 C CA . PRO A 1 200 ? -7.270 -20.033 -18.428 1.00 88.62 200 PRO A CA 1
ATOM 1614 C C . PRO A 1 200 ? -7.593 -19.579 -16.998 1.00 88.62 200 PRO A C 1
ATOM 1616 O O . PRO A 1 200 ? -8.606 -18.924 -16.761 1.00 88.62 200 PRO A O 1
ATOM 1619 N N . VAL A 1 201 ? -6.718 -19.901 -16.040 1.00 88.38 201 VAL A N 1
ATOM 1620 C CA . VAL A 1 201 ? -6.864 -19.487 -14.633 1.00 88.38 201 VAL A CA 1
ATOM 1621 C C . VAL A 1 201 ? -6.834 -17.966 -14.478 1.00 88.38 201 VAL A C 1
ATOM 1623 O O . VAL A 1 201 ? -7.602 -17.450 -13.670 1.00 88.38 201 VAL A O 1
ATOM 1626 N N . VAL A 1 202 ? -6.029 -17.241 -15.259 1.00 88.88 202 VAL A N 1
ATOM 1627 C CA . VAL A 1 202 ? -5.979 -15.770 -15.213 1.00 88.88 202 VAL A CA 1
ATOM 1628 C C . VAL A 1 202 ? -7.325 -15.183 -15.625 1.00 88.88 202 VAL A C 1
ATOM 1630 O O . VAL A 1 202 ? -7.877 -14.347 -14.908 1.00 88.88 202 VAL A O 1
ATOM 1633 N N . TYR A 1 203 ? -7.928 -15.699 -16.700 1.00 89.12 203 TYR A N 1
ATOM 1634 C CA . TYR A 1 203 ? -9.273 -15.293 -17.114 1.00 89.12 203 TYR A CA 1
ATOM 1635 C C . TYR A 1 203 ? -10.332 -15.631 -16.058 1.00 89.12 203 TYR A C 1
ATOM 1637 O O . TYR A 1 203 ? -11.185 -14.797 -15.754 1.00 89.12 203 TYR A O 1
ATOM 1645 N N . VAL A 1 204 ? -10.275 -16.822 -15.450 1.00 92.25 204 VAL A N 1
ATOM 1646 C CA . VAL A 1 204 ? -11.197 -17.200 -14.363 1.00 92.25 204 VAL A CA 1
ATOM 1647 C C . VAL A 1 204 ? -11.060 -16.253 -13.171 1.00 92.25 204 VAL A C 1
ATOM 1649 O O . VAL A 1 204 ? -12.075 -15.787 -12.654 1.00 92.25 204 VAL A O 1
ATOM 1652 N N . LEU A 1 205 ? -9.832 -15.936 -12.752 1.00 90.69 205 LEU A N 1
ATOM 1653 C CA . LEU A 1 205 ? -9.566 -14.992 -11.665 1.00 90.69 205 LEU A CA 1
ATOM 1654 C C . LEU A 1 205 ? -10.089 -13.593 -12.000 1.00 90.69 205 LEU A C 1
ATOM 1656 O O . LEU A 1 205 ? -10.738 -12.976 -11.153 1.00 90.69 205 LEU A O 1
ATOM 1660 N N . PHE A 1 206 ? -9.875 -13.124 -13.231 1.00 90.12 206 PHE A N 1
ATOM 1661 C CA . PHE A 1 206 ? -10.404 -11.853 -13.715 1.00 90.12 206 PHE A CA 1
ATOM 1662 C C . PHE A 1 206 ? -11.933 -11.809 -13.598 1.00 90.12 206 PHE A C 1
ATOM 1664 O O . PHE A 1 206 ? -12.467 -10.962 -12.880 1.00 90.12 206 PHE A O 1
ATOM 1671 N N . PHE A 1 207 ? -12.644 -12.760 -14.214 1.00 93.44 207 PHE A N 1
ATOM 1672 C CA . PHE A 1 207 ? -14.109 -12.783 -14.181 1.00 93.44 207 PHE A CA 1
ATOM 1673 C C . PHE A 1 207 ? -14.658 -12.974 -12.765 1.00 93.44 207 PHE A C 1
ATOM 1675 O O . PHE A 1 207 ? -15.628 -12.310 -12.394 1.00 93.44 207 PHE A O 1
ATOM 1682 N N . ALA A 1 208 ? -14.037 -13.829 -11.948 1.00 93.25 208 ALA A N 1
ATOM 1683 C CA . ALA A 1 208 ? -14.432 -14.019 -10.556 1.00 93.25 208 ALA A CA 1
ATOM 1684 C C . ALA A 1 208 ? -14.294 -12.719 -9.751 1.00 93.25 208 ALA A C 1
ATOM 1686 O O . ALA A 1 208 ? -15.222 -12.348 -9.026 1.00 93.25 208 ALA A O 1
ATOM 1687 N N . ASN A 1 209 ? -13.184 -11.993 -9.918 1.00 91.56 209 ASN A N 1
ATOM 1688 C CA . ASN A 1 209 ? -12.966 -10.711 -9.254 1.00 91.56 209 ASN A CA 1
ATOM 1689 C C . ASN A 1 209 ? -13.953 -9.640 -9.748 1.00 91.56 209 ASN A C 1
ATOM 1691 O O . ASN A 1 209 ? -14.519 -8.909 -8.936 1.00 91.56 209 ASN A O 1
ATOM 1695 N N . THR A 1 210 ? -14.242 -9.583 -11.052 1.00 91.88 210 THR A N 1
ATOM 1696 C CA . THR A 1 210 ? -15.247 -8.663 -11.612 1.00 91.88 210 THR A CA 1
ATOM 1697 C C . THR A 1 210 ? -16.646 -8.946 -11.064 1.00 91.88 210 THR A C 1
ATOM 1699 O O . THR A 1 210 ? -17.327 -8.025 -10.611 1.00 91.88 210 THR A O 1
ATOM 1702 N N . ILE A 1 211 ? -17.079 -10.211 -11.050 1.00 94.44 211 ILE A N 1
ATOM 1703 C CA . ILE A 1 211 ? -18.383 -10.610 -10.496 1.00 94.44 211 ILE A CA 1
ATOM 1704 C C . ILE A 1 211 ? -18.456 -10.253 -9.009 1.00 94.44 211 ILE A C 1
ATOM 1706 O O . ILE A 1 211 ? -19.461 -9.704 -8.548 1.00 94.44 211 ILE A O 1
ATOM 1710 N N . TRP A 1 212 ? -17.384 -10.520 -8.261 1.00 91.25 212 TRP A N 1
ATOM 1711 C CA . TRP A 1 212 ? -17.302 -10.184 -6.844 1.00 91.25 212 TRP A CA 1
ATOM 1712 C C . TRP A 1 212 ? -17.374 -8.672 -6.600 1.00 91.25 212 TRP A C 1
ATOM 1714 O O . TRP A 1 212 ? -18.134 -8.225 -5.739 1.00 91.25 212 TRP A O 1
ATOM 1724 N N . ALA A 1 213 ? -16.663 -7.869 -7.394 1.00 88.44 213 ALA A N 1
ATOM 1725 C CA . ALA A 1 213 ? -16.715 -6.412 -7.322 1.00 88.44 213 ALA A CA 1
ATOM 1726 C C . ALA A 1 213 ? -18.130 -5.878 -7.598 1.00 88.44 213 ALA A C 1
ATOM 1728 O O . ALA A 1 213 ? -18.641 -5.070 -6.821 1.00 88.44 213 ALA A O 1
ATOM 1729 N N . LEU A 1 214 ? -18.810 -6.377 -8.637 1.00 90.00 214 LEU A N 1
ATOM 1730 C CA . LEU A 1 214 ? -20.197 -6.002 -8.947 1.00 90.00 214 LEU A CA 1
ATOM 1731 C C . LEU A 1 214 ? -21.166 -6.388 -7.821 1.00 90.00 214 LEU A C 1
ATOM 1733 O O . LEU A 1 214 ? -22.053 -5.606 -7.466 1.00 90.00 214 LEU A O 1
ATOM 1737 N N . TYR A 1 215 ? -20.980 -7.565 -7.221 1.00 90.38 215 TYR A N 1
ATOM 1738 C CA . TYR A 1 215 ? -21.754 -7.997 -6.058 1.00 90.38 215 TYR A CA 1
ATOM 1739 C C . TYR A 1 215 ? -21.559 -7.054 -4.860 1.00 90.38 215 TYR A C 1
ATOM 1741 O O . TYR A 1 215 ? -22.541 -6.635 -4.238 1.00 90.38 215 TYR A O 1
ATOM 1749 N N . LEU A 1 216 ? -20.313 -6.676 -4.556 1.00 85.62 216 LEU A N 1
ATOM 1750 C CA . LEU A 1 216 ? -20.007 -5.742 -3.473 1.00 85.62 216 LEU A CA 1
ATOM 1751 C C . LEU A 1 216 ? -20.559 -4.338 -3.745 1.00 85.62 216 LEU A C 1
ATOM 1753 O O . LEU A 1 216 ? -21.126 -3.744 -2.831 1.00 85.62 216 LEU A O 1
ATOM 1757 N N . ILE A 1 217 ? -20.473 -3.836 -4.981 1.00 85.06 217 ILE A N 1
ATOM 1758 C CA . ILE A 1 217 ? -21.054 -2.542 -5.375 1.00 85.06 217 ILE A CA 1
ATOM 1759 C C . ILE A 1 217 ? -22.576 -2.562 -5.199 1.00 85.06 217 ILE A C 1
ATOM 1761 O O . ILE A 1 217 ? -23.129 -1.659 -4.580 1.00 85.06 217 ILE A O 1
ATOM 1765 N N . ASN A 1 218 ? -23.266 -3.608 -5.662 1.00 87.00 218 ASN A N 1
ATOM 1766 C CA . ASN A 1 218 ? -24.714 -3.742 -5.463 1.00 87.00 218 ASN A CA 1
ATOM 1767 C C . ASN A 1 218 ? -25.079 -3.761 -3.970 1.00 87.00 218 ASN A C 1
ATOM 1769 O O . ASN A 1 218 ? -26.038 -3.118 -3.553 1.00 87.00 218 ASN A O 1
ATOM 1773 N N . ARG A 1 219 ? -24.286 -4.447 -3.141 1.00 84.31 219 ARG A N 1
ATOM 1774 C CA . ARG A 1 219 ? -24.484 -4.451 -1.687 1.00 84.31 219 ARG A CA 1
ATOM 1775 C C . ARG A 1 219 ? -24.205 -3.091 -1.043 1.00 84.31 219 ARG A C 1
ATOM 1777 O O . ARG A 1 219 ? -24.829 -2.783 -0.040 1.00 84.31 219 ARG A O 1
ATOM 1784 N N . LEU A 1 220 ? -23.282 -2.309 -1.595 1.00 81.75 220 LEU A N 1
ATOM 1785 C CA . LEU A 1 220 ? -22.947 -0.965 -1.125 1.00 81.75 220 LEU A CA 1
ATOM 1786 C C . LEU A 1 220 ? -24.028 0.066 -1.477 1.00 81.75 220 LEU A C 1
ATOM 1788 O O . LEU A 1 220 ? -24.186 1.053 -0.764 1.00 81.75 220 LEU A O 1
ATOM 1792 N N . LEU A 1 221 ? -24.737 -0.160 -2.587 1.00 80.38 221 LEU A N 1
ATOM 1793 C CA . LEU A 1 221 ? -25.829 0.681 -3.080 1.00 80.38 221 LEU A CA 1
ATOM 1794 C C . LEU A 1 221 ? -27.160 0.468 -2.338 1.00 80.38 221 LEU A C 1
ATOM 1796 O O . LEU A 1 221 ? -28.044 1.316 -2.451 1.00 80.38 221 LEU A O 1
ATOM 1800 N N . ARG A 1 222 ? -27.305 -0.651 -1.620 1.00 72.12 222 ARG A N 1
ATOM 1801 C CA . ARG A 1 222 ? -28.485 -1.003 -0.815 1.00 72.12 222 ARG A CA 1
ATOM 1802 C C . ARG A 1 222 ? -28.318 -0.561 0.634 1.00 72.12 222 ARG A C 1
ATOM 1804 O O . ARG A 1 222 ? -29.330 -0.103 1.201 1.00 72.12 222 ARG A O 1
#

Foldseek 3Di:
DDPVVVVCVDFLNVVVVVVVVVVVLVVVLVVVQVCLCPVVHVVCSLVVLQVLLVVLVVLLVVLLPDLDQVSSLVSLQSSLSSNCSRPVQVVLVVVLVVVVQDADADPVRDRPGDSSLVSLLVCVVVLVVVVVVQLADLQDPPPVSVVCCVVVVSHPDHDDPPDRDSNSNNNSVVNNSVVSVVSNVVCQCCPPVRAHPPRVVNVVVVVVVVVVVVVVSVVSND

pLDDT: mean 88.09, std 7.39, range [56.66, 98.19]

Radius of gyration: 19.76 Å; chains: 1; bounding box: 51×43×56 Å

Sequence (222 aa):
MSSIVKTLARPPFIGLFAFFIVFLVQALGHTVMILMEKGFGEEYVFHSATAMGLFGAWLLFIGMKNENEVPATWLGFFAGTFLWTGWVEFSFVAYAWHLDIPPLLDASGEIATKPEYLLMSSSLGVMMATLVYFLLNKETRCNFFHWFQRNLKLSTGKPSRGYQRNFAAITALETIYVIWFFYLALLLIYDETILGETHPVVYVLFFANTIWALYLINRLLR